Protein 1OKG (pdb70)

Solvent-accessible surface area: 16965 Å² total

Radius of gyration: 22.37 Å; Cα contacts (8 Å, |Δi|>4): 710; chains: 1; bounding box: 52×50×65 Å

Foldseek 3Di:
DAPDPLAAEDACVRCQVPVVQAAEEELADDPPDPCPSVVVQAVDDFPNYDYDYQDPQQADDDPPFLQRRHGDALSNVQVVLQPAAPHEYEYFYFAQQLSGLSVVLCVQFVGHHHYYFRGRQSCVVVDGHDHHDDPDDRDDDDDHPTHRDGHQADEPVRQPPPAAEEEQDDPQQQVAFACGADPDQHHFDPNYHYQHLCQQWDCPDNGTGGDDLVSVVVSLSSPCQAQQRHEYASAQSSSSVVQNSCSSNPRYGHHYHRSHNSGVCVVPVVVVCVSCVVPQHGDDHADVVAAQADLVLWKQKQRHIHDDDPVLVVVSRPGHAQDWTWGQGNVRDIMIIGHHNDRDDPD

Organism: Leishmania major (NCBI:txid5664)

CATH classification: 3.40.250.10 (+2 more: 3.40.250.10, 3.30.1670.10)

Nearest PDB structures (foldseek):
  1okg-assembly1_A  TM=1.001E+00  e=1.338E-68  Leishmania major
  4jgt-assembly1_A  TM=7.942E-01  e=5.021E-15  Homo sapiens
  1urh-assembly1_A  TM=7.828E-01  e=3.083E-12  Escherichia coli
  3p3a-assembly1_B  TM=7.459E-01  e=2.233E-11  Mycolicibacterium thermoresistibile
  8k55-assembly1_B  TM=7.484E-01  e=2.555E-09  Frondihabitans sp.

Secondary structure (DSSP, 8-state):
--SSTT--EE-HHHHTT-GGGSEEEE----SSSTTTTTTHHHH---TT-EE--TTTTS----TT---SSPPP--HHHHH------SS-EEEE-SSTT--HHHHH--GGGT--EEEETTTTHHHHTTT----S---S---------S-SS--SB--GGGS-TT--EEE-S-HHHHT--SS--TT-----STT-EE--GGGGEE--SSS-EE--HHHHHHH--------TTSEE---SSTHHHHHHHHHHTTS--PEE-SSHHHHHHHHTTTT--HHHHHH--------TTSPBP-TT---EETTB-----HHHHHHHTT-BTT-EEEEE-TTS-EEEEE--SS-----

B-factor: mean 44.09, std 14.36, range [20.2, 96.33]

GO terms:
  GO:0005829 cytosol (C, IDA)
  GO:0016784 3-mercaptopyruvate sulfurtransferase activity (F, IDA)
  GO:0019499 cyanide metabolic process (P, IDA)

InterPro domains:
  IPR001763 Rhodanese-like domain [PF00581] (18-136)
  IPR001763 Rhodanese-like domain [PF00581] (174-285)
  IPR001763 Rhodanese-like domain [PS50206] (24-143)
  IPR001763 Rhodanese-like domain [PS50206] (171-293)
  IPR001763 Rhodanese-like domain [SM00450] (14-140)
  IPR001763 Rhodanese-like domain [SM00450] (161-290)
  IPR015206 3-mercaptopyruvate sulfurtransferase, C-terminal domain [PF09122] (302-369)
  IPR036873 Rhodanese-like domain superfamily [G3DSA:3.40.250.10] (1-161)
  IPR036873 Rhodanese-like domain superfamily [G3DSA:3.40.250.10] (162-302)
  IPR036873 Rhodanese-like domain superfamily [SSF52821] (8-159)
  IPR036873 Rhodanese-like domain superfamily [SSF52821] (173-296)
  IPR038457 3-mercaptopyruvate sulfurtransferase, C-terminal domain superfamily [G3DSA:3.30.1670.10] (303-370)
  IPR045078 Sulfurtransferase TST/MPST-like [PTHR11364] (8-286)

Structure (mmCIF, N/CA/C/O backbone):
data_1OKG
#
_entry.id   1OKG
#
_cell.length_a   109.574
_cell.length_b   109.574
_cell.length_c   67.300
_cell.angle_alpha   90.00
_cell.angle_beta   90.00
_cell.angle_gamma   90.00
#
_symmetry.space_group_name_H-M   'P 42 21 2'
#
loop_
_entity.id
_entity.type
_entity.pdbx_description
1 polymer 'POSSIBLE 3-MERCAPTOPYRUVATE SULFURTRANSFERASE'
2 non-polymer 'CALCIUM ION'
3 non-polymer 'SULFITE ION'
4 water water
#
loop_
_atom_site.group_PDB
_atom_site.id
_atom_site.type_symbol
_atom_site.label_atom_id
_atom_site.label_alt_id
_atom_site.label_comp_id
_atom_site.label_asym_id
_atom_site.label_entity_id
_atom_site.label_seq_id
_atom_site.pdbx_PDB_ins_code
_atom_site.Cartn_x
_atom_site.Cartn_y
_atom_site.Cartn_z
_atom_site.occupancy
_atom_site.B_iso_or_equiv
_atom_site.auth_seq_id
_atom_site.auth_comp_id
_atom_site.auth_asym_id
_atom_site.auth_atom_id
_atom_site.pdbx_PDB_model_num
ATOM 1 N N . ALA A 1 7 ? -26.458 11.636 41.779 1.00 57.29 7 ALA A N 1
ATOM 2 C CA . ALA A 1 7 ? -27.494 11.763 40.707 1.00 56.91 7 ALA A CA 1
ATOM 3 C C . ALA A 1 7 ? -27.930 10.429 40.072 1.00 56.57 7 ALA A C 1
ATOM 4 O O . ALA A 1 7 ? -29.109 10.077 40.181 1.00 57.01 7 ALA A O 1
ATOM 6 N N . PRO A 1 8 ? -27.017 9.690 39.426 1.00 55.80 8 PRO A N 1
ATOM 7 C CA . PRO A 1 8 ? -27.423 8.537 38.611 1.00 55.06 8 PRO A CA 1
ATOM 8 C C . PRO A 1 8 ? -27.925 7.372 39.458 1.00 54.42 8 PRO A C 1
ATOM 9 O O . PRO A 1 8 ? -27.374 7.131 40.534 1.00 54.46 8 PRO A O 1
ATOM 13 N N . LYS A 1 9 ? -28.947 6.671 38.971 1.00 53.59 9 LYS A N 1
ATOM 14 C CA . LYS A 1 9 ? -29.546 5.543 39.689 1.00 53.06 9 LYS A CA 1
ATOM 15 C C . LYS A 1 9 ? -28.547 4.396 39.918 1.00 52.94 9 LYS A C 1
ATOM 16 O O . LYS A 1 9 ? -28.461 3.851 41.033 1.00 52.52 9 LYS A O 1
ATOM 22 N N . HIS A 1 10 ? -27.801 4.045 38.864 1.00 52.13 10 HIS A N 1
ATOM 23 C CA . HIS A 1 10 ? -26.757 3.017 38.926 1.00 51.36 10 HIS A CA 1
ATOM 24 C C . HIS A 1 10 ? -25.438 3.602 38.446 1.00 51.43 10 HIS A C 1
ATOM 25 O O . HIS A 1 10 ? -25.116 3.505 37.257 1.00 51.83 10 HIS A O 1
ATOM 32 N N . PRO A 1 11 ? -24.678 4.225 39.345 1.00 51.07 11 PRO A N 1
ATOM 33 C CA . PRO A 1 11 ? -23.394 4.817 38.970 1.00 50.69 11 PRO A CA 1
ATOM 34 C C . PRO A 1 11 ? -22.511 3.839 38.185 1.00 50.23 11 PRO A C 1
ATOM 35 O O . PRO A 1 11 ? -22.372 2.668 38.557 1.00 50.14 11 PRO A O 1
ATOM 39 N N . GLY A 1 12 ? -21.970 4.320 37.069 1.00 49.63 12 GLY A N 1
ATOM 40 C CA . GLY A 1 12 ? -21.039 3.549 36.264 1.00 48.66 12 GLY A CA 1
ATOM 41 C C . GLY A 1 12 ? -21.640 2.514 35.336 1.00 48.01 12 GLY A C 1
ATOM 42 O O . GLY A 1 12 ? -20.948 2.003 34.447 1.00 48.41 12 GLY A O 1
ATOM 43 N N . LYS A 1 13 ? -22.913 2.194 35.518 1.00 47.00 13 LYS A N 1
ATOM 44 C CA . LYS A 1 13 ? -23.545 1.213 34.654 1.00 46.27 13 LYS A CA 1
ATOM 45 C C . LYS A 1 13 ? -24.196 1.852 33.428 1.00 45.80 13 LYS A C 1
ATOM 46 O O . LYS A 1 13 ? -24.508 3.049 33.427 1.00 45.67 13 LYS A O 1
ATOM 52 N N . VAL A 1 14 ? -24.368 1.036 32.385 1.00 44.70 14 VAL A N 1
ATOM 53 C CA . VAL A 1 14 ? -25.328 1.312 31.330 1.00 43.82 14 VAL A CA 1
ATOM 54 C C . VAL A 1 14 ? -26.204 0.089 31.084 1.00 43.58 14 VAL A C 1
ATOM 55 O O . VAL A 1 14 ? -27.395 0.245 30.840 1.00 43.96 14 VAL A O 1
ATOM 59 N N . PHE A 1 15 ? -25.640 -1.120 31.155 1.00 43.18 15 PHE A N 1
ATOM 60 C CA . PHE A 1 15 ? -26.455 -2.329 30.990 1.00 43.59 15 PHE A CA 1
ATOM 61 C C . PHE A 1 15 ? -27.064 -2.802 32.323 1.00 44.27 15 PHE A C 1
ATOM 62 O O . PHE A 1 15 ? -26.496 -2.558 33.383 1.00 43.55 15 PHE A O 1
ATOM 70 N N . LEU A 1 16 ? -28.220 -3.458 32.245 1.00 45.59 16 LEU A N 1
ATOM 71 C CA . LEU A 1 16 ? -28.911 -4.016 33.412 1.00 47.41 16 LEU A CA 1
ATOM 72 C C . LEU A 1 16 ? -29.645 -5.275 32.989 1.00 48.99 16 LEU A C 1
ATOM 73 O O . LEU A 1 16 ? -30.303 -5.299 31.955 1.00 49.39 16 LEU A O 1
ATOM 78 N N . ASP A 1 17 ? -29.514 -6.332 33.780 1.00 51.51 17 ASP A N 1
ATOM 79 C CA . ASP A 1 17 ? -30.235 -7.564 33.498 1.00 53.72 17 ASP A CA 1
ATOM 80 C C . ASP A 1 17 ? -31.682 -7.373 33.936 1.00 54.73 17 ASP A C 1
ATOM 81 O O . ASP A 1 17 ? -31.955 -6.555 34.817 1.00 54.73 17 ASP A O 1
ATOM 86 N N . PRO A 1 18 ? -32.610 -8.086 33.303 1.00 55.93 18 PRO A N 1
ATOM 87 C CA . PRO A 1 18 ? -33.988 -8.137 33.798 1.00 57.30 18 PRO A CA 1
ATOM 88 C C . PRO A 1 18 ? -34.020 -8.387 35.318 1.00 58.47 18 PRO A C 1
ATOM 89 O O . PRO A 1 18 ? -34.681 -7.640 36.042 1.00 58.78 18 PRO A O 1
ATOM 93 N N . SER A 1 19 ? -33.269 -9.383 35.787 1.00 59.41 19 SER A N 1
ATOM 94 C CA . SER A 1 19 ? -33.166 -9.695 37.213 1.00 60.33 19 SER A CA 1
ATOM 95 C C . SER A 1 19 ? -32.956 -8.473 38.126 1.00 60.81 19 SER A C 1
ATOM 96 O O . SER A 1 19 ? -33.453 -8.444 39.261 1.00 61.19 19 SER A O 1
ATOM 99 N N . GLU A 1 20 ? -32.225 -7.473 37.632 1.00 60.97 20 GLU A N 1
ATOM 100 C CA . GLU A 1 20 ? -31.955 -6.261 38.407 1.00 60.82 20 GLU A CA 1
ATOM 101 C C . GLU A 1 20 ? -33.124 -5.280 38.379 1.00 60.90 20 GLU A C 1
ATOM 102 O O . GLU A 1 20 ? -33.191 -4.374 39.220 1.00 60.86 20 GLU A O 1
ATOM 108 N N . VAL A 1 21 ? -34.029 -5.458 37.415 1.00 60.87 21 VAL A N 1
ATOM 109 C CA . VAL A 1 21 ? -35.132 -4.514 37.198 1.00 61.33 21 VAL A CA 1
ATOM 110 C C . VAL A 1 21 ? -36.540 -5.094 37.355 1.00 61.65 21 VAL A C 1
ATOM 111 O O . VAL A 1 21 ? -37.495 -4.330 37.479 1.00 61.77 21 VAL A O 1
ATOM 115 N N . ALA A 1 22 ? -36.663 -6.424 37.352 1.00 62.11 22 ALA A N 1
ATOM 116 C CA . ALA A 1 22 ? -37.959 -7.106 37.221 1.00 62.48 22 ALA A CA 1
ATOM 117 C C . ALA A 1 22 ? -39.039 -6.640 38.199 1.00 62.68 22 ALA A C 1
ATOM 118 O O . ALA A 1 22 ? -40.210 -6.545 37.831 1.00 62.66 22 ALA A O 1
ATOM 120 N N . ASP A 1 23 ? -38.637 -6.358 39.434 1.00 63.25 23 ASP A N 1
ATOM 121 C CA . ASP A 1 23 ? -39.571 -5.940 40.484 1.00 63.87 23 ASP A CA 1
ATOM 122 C C . ASP A 1 23 ? -39.431 -4.445 40.772 1.00 64.31 23 ASP A C 1
ATOM 123 O O . ASP A 1 23 ? -39.990 -3.918 41.746 1.00 64.54 23 ASP A O 1
ATOM 128 N N . HIS A 1 24 ? -38.696 -3.766 39.895 1.00 64.51 24 HIS A N 1
ATOM 129 C CA . HIS A 1 24 ? -38.507 -2.329 39.993 1.00 64.60 24 HIS A CA 1
ATOM 130 C C . HIS A 1 24 ? -38.882 -1.620 38.689 1.00 64.02 24 HIS A C 1
ATOM 131 O O . HIS A 1 24 ? -38.354 -0.556 38.390 1.00 64.18 24 HIS A O 1
ATOM 138 N N . LEU A 1 25 ? -39.812 -2.203 37.934 1.00 63.34 25 LEU A N 1
ATOM 139 C CA . LEU A 1 25 ? -40.195 -1.692 36.612 1.00 62.97 25 LEU A CA 1
ATOM 140 C C . LEU A 1 25 ? -40.738 -0.258 36.618 1.00 62.73 25 LEU A C 1
ATOM 141 O O . LEU A 1 25 ? -40.295 0.582 35.822 1.00 62.82 25 LEU A O 1
ATOM 146 N N . ALA A 1 26 ? -41.684 0.015 37.518 1.00 62.01 26 ALA A N 1
ATOM 147 C CA . ALA A 1 26 ? -42.298 1.341 37.655 1.00 61.43 26 ALA A CA 1
ATOM 148 C C . ALA A 1 26 ? -41.282 2.473 37.813 1.00 60.74 26 ALA A C 1
ATOM 149 O O . ALA A 1 26 ? -41.571 3.625 37.473 1.00 61.07 26 ALA A O 1
ATOM 151 N N . GLU A 1 27 ? -40.099 2.130 38.320 1.00 59.85 27 GLU A N 1
ATOM 152 C CA . GLU A 1 27 ? -39.014 3.086 38.564 1.00 58.89 27 GLU A CA 1
ATOM 153 C C . GLU A 1 27 ? -38.319 3.630 37.301 1.00 57.96 27 GLU A C 1
ATOM 154 O O . GLU A 1 27 ? -37.468 4.515 37.396 1.00 57.42 27 GLU A O 1
ATOM 160 N N . TYR A 1 28 ? -38.669 3.094 36.134 1.00 56.97 28 TYR A N 1
ATOM 161 C CA . TYR A 1 28 ? -38.047 3.506 34.876 1.00 56.03 28 TYR A CA 1
ATOM 162 C C . TYR A 1 28 ? -39.082 4.027 33.907 1.00 55.36 28 TYR A C 1
ATOM 163 O O . TYR A 1 28 ? -40.236 3.613 33.951 1.00 55.74 28 TYR A O 1
ATOM 172 N N . ARG A 1 29 ? -38.667 4.948 33.044 1.00 54.69 29 ARG A N 1
ATOM 173 C CA . ARG A 1 29 ? -39.389 5.206 31.802 1.00 54.15 29 ARG A CA 1
ATOM 174 C C . ARG A 1 29 ? -38.812 4.261 30.757 1.00 53.55 29 ARG A C 1
ATOM 175 O O . ARG A 1 29 ? -37.638 4.370 30.406 1.00 53.42 29 ARG A O 1
ATOM 183 N N . ILE A 1 30 ? -39.640 3.347 30.256 1.00 52.82 30 ILE A N 1
ATOM 184 C CA . ILE A 1 30 ? -39.159 2.256 29.415 1.00 51.94 30 ILE A CA 1
ATOM 185 C C . ILE A 1 30 ? -39.389 2.552 27.948 1.00 51.28 30 ILE A C 1
ATOM 186 O O . ILE A 1 30 ? -40.478 2.977 27.559 1.00 50.94 30 ILE A O 1
ATOM 191 N N . VAL A 1 31 ? -38.354 2.329 27.136 1.00 50.24 31 VAL A N 1
ATOM 192 C CA . VAL A 1 31 ? -38.440 2.631 25.716 1.00 49.21 31 VAL A CA 1
ATOM 193 C C . VAL A 1 3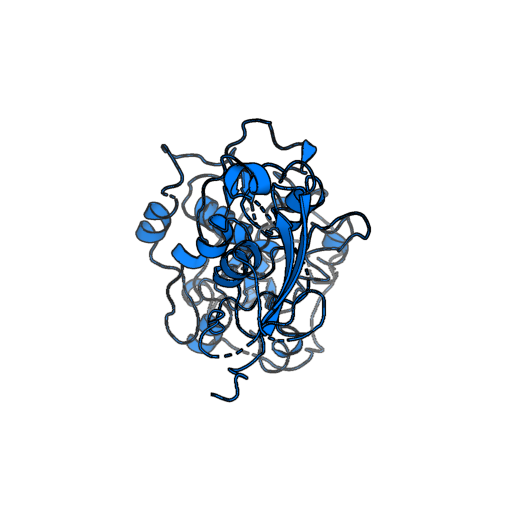1 ? -38.007 1.460 24.831 1.00 49.21 31 VAL A C 1
ATOM 194 O O . VAL A 1 31 ? -36.905 0.931 24.970 1.00 49.67 31 VAL A O 1
ATOM 198 N N . ASP A 1 32 ? -38.905 1.097 23.921 1.00 48.93 32 ASP A N 1
ATOM 199 C CA . ASP A 1 32 ? -38.776 -0.015 22.997 1.00 48.83 32 ASP A CA 1
ATOM 200 C C . ASP A 1 32 ? -38.151 0.527 21.715 1.00 48.43 32 ASP A C 1
ATOM 201 O O . ASP A 1 32 ? -38.817 1.234 20.946 1.00 48.51 32 ASP A O 1
ATOM 206 N N . CYS A 1 33 ? -36.879 0.197 21.487 1.00 47.56 33 CYS A N 1
ATOM 207 C CA . CYS A 1 33 ? -36.131 0.735 20.347 1.00 46.78 33 CYS A CA 1
ATOM 208 C C . CYS A 1 33 ? -35.930 -0.295 19.255 1.00 47.21 33 CYS A C 1
ATOM 209 O O . CYS A 1 33 ? -34.963 -0.198 18.484 1.00 47.02 33 CYS A O 1
ATOM 212 N N . ARG A 1 34 ? -36.830 -1.276 19.184 1.00 46.98 34 ARG A N 1
ATOM 213 C CA . ARG A 1 34 ? -36.701 -2.355 18.218 1.00 47.20 34 ARG A CA 1
ATOM 214 C C . ARG A 1 34 ? -36.692 -1.825 16.801 1.00 47.06 34 ARG A C 1
ATOM 215 O O . ARG A 1 34 ? -37.475 -0.942 16.441 1.00 46.79 34 ARG A O 1
ATOM 223 N N . TYR A 1 35 ? -35.764 -2.360 16.015 1.00 47.28 35 TYR A N 1
ATOM 224 C CA . TYR A 1 35 ? -35.526 -1.904 14.663 1.00 47.13 35 TYR A CA 1
ATOM 225 C C . TYR A 1 35 ? -34.912 -3.048 13.868 1.00 48.18 35 TYR A C 1
ATOM 226 O O . TYR A 1 35 ? -34.185 -3.882 14.421 1.00 47.71 35 TYR A O 1
ATOM 235 N N . SER A 1 36 ? -35.226 -3.087 12.577 1.00 49.30 36 SER A N 1
ATOM 236 C CA . SER A 1 36 ? -34.605 -4.028 11.655 1.00 50.97 36 SER A CA 1
ATOM 237 C C . SER A 1 36 ? -34.124 -3.272 10.430 1.00 52.08 36 SER A C 1
ATOM 238 O O . SER A 1 36 ? -34.822 -2.388 9.924 1.00 51.98 36 SER A O 1
ATOM 241 N N . LEU A 1 37 ? -32.926 -3.617 9.965 1.00 53.67 37 LEU A N 1
ATOM 242 C CA . LEU A 1 37 ? -32.320 -2.951 8.809 1.00 55.57 37 LEU A CA 1
ATOM 243 C C . LEU A 1 37 ? -33.020 -3.336 7.513 1.00 56.88 37 LEU A C 1
ATOM 244 O O . LEU A 1 37 ? -32.928 -2.616 6.519 1.00 57.10 37 LEU A O 1
ATOM 249 N N . LYS A 1 38 ? -33.713 -4.473 7.532 1.00 58.65 38 LYS A N 1
ATOM 250 C CA . LYS A 1 38 ? -34.314 -5.040 6.326 1.00 60.46 38 LYS A CA 1
ATOM 251 C C . LYS A 1 38 ? -35.848 -5.094 6.360 1.00 61.29 38 LYS A C 1
ATOM 252 O O . LYS A 1 38 ? -36.499 -4.798 5.353 1.00 61.79 38 LYS A O 1
ATOM 258 N N . ILE A 1 39 ? -36.412 -5.460 7.513 1.00 62.27 39 ILE A N 1
ATOM 259 C CA . ILE A 1 39 ? -37.861 -5.633 7.659 1.00 63.05 39 ILE A CA 1
ATOM 260 C C . ILE A 1 39 ? -38.616 -4.305 7.733 1.00 63.53 39 ILE A C 1
ATOM 261 O O . ILE A 1 39 ? -38.445 -3.530 8.674 1.00 63.70 39 ILE A O 1
ATOM 266 N N . LYS A 1 40 ? -39.451 -4.063 6.727 1.00 64.29 40 LYS A N 1
ATOM 267 C CA . LYS A 1 40 ? -40.321 -2.892 6.683 1.00 64.94 40 LYS A CA 1
ATOM 268 C C . LYS A 1 40 ? -41.193 -2.808 7.938 1.00 65.15 40 LYS A C 1
ATOM 269 O O . LYS A 1 40 ? -41.800 -3.801 8.350 1.00 65.23 40 LYS A O 1
ATOM 275 N N . ASP A 1 41 ? -41.211 -1.623 8.547 1.00 65.41 41 ASP A N 1
ATOM 276 C CA . ASP A 1 41 ? -42.093 -1.290 9.668 1.00 65.68 41 ASP A CA 1
ATOM 277 C C . ASP A 1 41 ? -41.955 -2.210 10.881 1.00 65.59 41 ASP A C 1
ATOM 278 O O . ASP A 1 41 ? -42.798 -2.207 11.778 1.00 65.60 41 ASP A O 1
ATOM 283 N N . HIS A 1 42 ? -40.872 -2.983 10.904 1.00 65.66 42 HIS A N 1
ATOM 284 C CA . HIS A 1 42 ? -40.512 -3.803 12.058 1.00 65.70 42 HIS A CA 1
ATOM 285 C C . HIS A 1 42 ? -40.464 -2.933 13.313 1.00 66.24 42 HIS A C 1
ATOM 286 O O . HIS A 1 42 ? -40.259 -1.724 13.229 1.00 66.60 42 HIS A O 1
ATOM 293 N N . GLY A 1 43 ? -40.656 -3.532 14.482 1.00 66.60 43 GLY A N 1
ATOM 294 C CA . GLY A 1 43 ? -40.607 -2.753 15.706 1.00 67.06 43 GLY A CA 1
ATOM 295 C C . GLY A 1 43 ? -41.902 -2.006 15.985 1.00 67.37 43 GLY A C 1
ATOM 296 O O . GLY A 1 43 ? -42.339 -1.962 17.130 1.00 67.25 43 GLY A O 1
ATOM 297 N N . SER A 1 44 ? -42.493 -1.399 14.955 1.00 67.73 44 SER A N 1
ATOM 298 C CA . SER A 1 44 ? -43.848 -0.850 15.054 1.00 68.28 44 SER A CA 1
ATOM 299 C C . SER A 1 44 ? -44.857 -1.974 14.848 1.00 68.41 44 SER A C 1
ATOM 300 O O . SER A 1 44 ? -45.927 -1.978 15.455 1.00 68.66 44 SER A O 1
ATOM 303 N N . ILE A 1 45 ? -44.493 -2.925 13.992 1.00 68.67 45 ILE A N 1
ATOM 304 C CA . ILE A 1 45 ? -45.246 -4.163 13.827 1.00 68.75 45 ILE A CA 1
ATOM 305 C C . ILE A 1 45 ? -45.073 -5.072 15.055 1.00 68.97 45 ILE A C 1
ATOM 306 O O . ILE A 1 45 ? -46.037 -5.691 15.507 1.00 69.04 45 ILE A O 1
ATOM 311 N N . GLN A 1 46 ? -43.862 -5.120 15.611 1.00 69.11 46 GLN A N 1
ATOM 312 C CA . GLN A 1 46 ? -43.577 -5.970 16.773 1.00 69.36 46 GLN A CA 1
ATOM 313 C C . GLN A 1 46 ? -44.031 -5.371 18.106 1.00 69.56 46 GLN A C 1
ATOM 314 O O . GLN A 1 46 ? -44.417 -6.109 19.017 1.00 69.55 46 GLN A O 1
ATOM 320 N N . TYR A 1 47 ? -43.950 -4.044 18.225 1.00 69.90 47 TYR A N 1
ATOM 321 C CA . TYR A 1 47 ? -44.546 -3.314 19.349 1.00 70.14 47 TYR A CA 1
ATOM 322 C C . TYR A 1 47 ? -46.020 -3.087 19.025 1.00 70.69 47 TYR A C 1
ATOM 323 O O . TYR A 1 47 ? -46.413 -2.033 18.506 1.00 70.98 47 TYR A O 1
ATOM 332 N N . ALA A 1 48 ? -46.818 -4.100 19.333 1.00 71.10 48 ALA A N 1
ATOM 333 C CA . ALA A 1 48 ? -48.244 -4.160 19.012 1.00 71.71 48 ALA A CA 1
ATOM 334 C C . ALA A 1 48 ? -48.633 -5.599 19.270 1.00 71.95 48 ALA A C 1
ATOM 335 O O . ALA A 1 48 ? -49.566 -5.870 20.027 1.00 72.30 48 ALA A O 1
ATOM 337 N N . LYS A 1 49 ? -47.890 -6.513 18.642 1.00 72.04 49 LYS A N 1
ATOM 338 C CA . LYS A 1 49 ? -47.963 -7.941 18.933 1.00 72.17 49 LYS A CA 1
ATOM 339 C C . LYS A 1 49 ? -47.727 -8.177 20.430 1.00 72.20 49 LYS A C 1
ATOM 340 O O . LYS A 1 49 ? -48.535 -8.826 21.099 1.00 72.31 49 LYS A O 1
ATOM 346 N N . GLU A 1 50 ? -46.627 -7.631 20.946 1.00 72.06 50 GLU A N 1
ATOM 347 C CA . GLU A 1 50 ? -46.271 -7.746 22.361 1.00 71.76 50 GLU A CA 1
ATOM 348 C C . GLU A 1 50 ? -45.137 -6.774 22.676 1.00 71.36 50 GLU A C 1
ATOM 349 O O . GLU A 1 50 ? -44.230 -6.582 21.859 1.00 71.48 50 GLU A O 1
ATOM 355 N N . HIS A 1 51 ? -45.203 -6.156 23.853 1.00 70.65 51 HIS A N 1
ATOM 356 C CA . HIS A 1 51 ? -44.114 -5.318 24.363 1.00 69.78 51 HIS A CA 1
ATOM 357 C C . HIS A 1 51 ? -44.116 -5.327 25.882 1.00 69.42 51 HIS A C 1
ATOM 358 O O . HIS A 1 51 ? -45.104 -5.726 26.493 1.00 69.48 51 HIS A O 1
ATOM 365 N N . VAL A 1 52 ? -43.012 -4.886 26.483 1.00 68.95 52 VAL A N 1
ATOM 366 C CA . VAL A 1 52 ? -42.899 -4.776 27.938 1.00 68.53 52 VAL A CA 1
ATOM 367 C C . VAL A 1 52 ? -43.963 -3.804 28.454 1.00 68.35 52 VAL A C 1
ATOM 368 O O . VAL A 1 52 ? -44.232 -2.781 27.821 1.00 68.30 52 VAL A O 1
ATOM 372 N N . LYS A 1 53 ? -44.582 -4.142 29.585 1.00 67.97 53 LYS A N 1
ATOM 373 C CA . LYS A 1 53 ? -45.661 -3.329 30.146 1.00 67.41 53 LYS A CA 1
ATOM 374 C C . LYS A 1 53 ? -45.158 -1.949 30.551 1.00 66.61 53 LYS A C 1
ATOM 375 O O . LYS A 1 53 ? -44.087 -1.825 31.153 1.00 66.52 53 LYS A O 1
ATOM 381 N N . SER A 1 54 ? -45.946 -0.932 30.200 1.00 65.52 54 SER A N 1
ATOM 382 C CA . SER A 1 54 ? -45.664 0.482 30.476 1.00 64.50 54 SER A CA 1
ATOM 383 C C . SER A 1 54 ? -44.595 1.097 29.560 1.00 63.53 54 SER A C 1
ATOM 384 O O . SER A 1 54 ? -44.148 2.223 29.784 1.00 63.53 54 SER A O 1
ATOM 387 N N . ALA A 1 55 ? -44.223 0.372 28.508 1.00 62.08 55 ALA A N 1
ATOM 388 C CA . ALA A 1 55 ? -43.187 0.840 27.590 1.00 60.50 55 ALA A CA 1
ATOM 389 C C . ALA A 1 55 ? -43.762 1.660 26.449 1.00 59.29 55 ALA A C 1
ATOM 390 O O . ALA A 1 55 ? -44.785 1.295 25.847 1.00 59.05 55 ALA A O 1
ATOM 392 N N . ILE A 1 56 ? -43.097 2.776 26.168 1.00 57.54 56 ILE A N 1
ATOM 393 C CA . ILE A 1 56 ? -43.348 3.535 24.954 1.00 56.06 56 ILE A CA 1
ATOM 394 C C . ILE A 1 56 ? -42.302 3.114 23.932 1.00 54.92 56 ILE A C 1
ATOM 395 O O . ILE A 1 56 ? -41.372 2.362 24.261 1.00 54.84 56 ILE A O 1
ATOM 400 N N . ARG A 1 57 ? -42.442 3.577 22.698 1.00 53.17 57 ARG A N 1
ATOM 401 C CA . ARG A 1 57 ? -41.549 3.112 21.652 1.00 51.72 57 ARG A CA 1
ATOM 402 C C . ARG A 1 57 ? -40.818 4.220 20.876 1.00 50.71 57 ARG A C 1
ATOM 403 O O . ARG A 1 57 ? -41.396 5.271 20.551 1.00 50.81 57 ARG A O 1
ATOM 411 N N . ALA A 1 58 ? -39.537 3.968 20.601 1.00 48.63 58 ALA A N 1
ATOM 412 C CA . ALA A 1 58 ? -38.701 4.889 19.840 1.00 46.74 58 ALA A CA 1
ATOM 413 C C . ALA A 1 58 ? -38.488 4.361 18.433 1.00 45.80 58 ALA A C 1
ATOM 414 O O . ALA A 1 58 ? -38.240 3.169 18.238 1.00 46.07 58 ALA A O 1
ATOM 416 N N . ASP A 1 59 ? -38.585 5.241 17.447 1.00 44.55 59 ASP A N 1
ATOM 417 C CA . ASP A 1 59 ? -38.327 4.837 16.078 1.00 43.52 59 ASP A CA 1
ATOM 418 C C . ASP A 1 59 ? -36.927 5.240 15.626 1.00 42.56 59 ASP A C 1
ATOM 419 O O . ASP A 1 59 ? -36.621 6.423 15.481 1.00 42.28 59 ASP A O 1
ATOM 424 N N . VAL A 1 60 ? -36.085 4.242 15.394 1.00 41.60 60 VAL A N 1
ATOM 425 C CA . VAL A 1 60 ? -34.703 4.488 14.988 1.00 40.71 60 VAL A CA 1
ATOM 426 C C . VAL A 1 60 ? -34.644 5.457 13.802 1.00 40.33 60 VAL A C 1
ATOM 427 O O . VAL A 1 60 ? -33.847 6.401 13.799 1.00 39.59 60 VAL A O 1
ATOM 431 N N . ASP A 1 61 ? -35.507 5.236 12.813 1.00 40.21 61 ASP A N 1
ATOM 432 C CA . ASP A 1 61 ? -35.469 6.028 11.588 1.00 40.42 61 ASP A CA 1
ATOM 433 C C . ASP A 1 61 ? -36.043 7.425 11.725 1.00 40.75 61 ASP A C 1
ATOM 434 O O . ASP A 1 61 ? -35.578 8.348 11.043 1.00 41.09 61 ASP A O 1
ATOM 439 N N . THR A 1 62 ? -37.058 7.594 12.569 1.00 40.26 62 THR A N 1
ATOM 440 C CA . THR A 1 62 ? -37.765 8.881 12.578 1.00 40.86 62 THR A CA 1
ATOM 441 C C . THR A 1 62 ? -37.607 9.660 13.863 1.00 39.77 62 THR A C 1
ATOM 442 O O . THR A 1 62 ? -37.739 10.877 13.845 1.00 39.88 62 THR A O 1
ATOM 446 N N . ASN A 1 63 ? -37.330 8.960 14.962 1.00 38.89 63 ASN A N 1
ATOM 447 C CA . ASN A 1 63 ? -37.036 9.609 16.243 1.00 38.01 63 ASN A CA 1
ATOM 448 C C . ASN A 1 63 ? -35.544 9.709 16.551 1.00 37.57 63 ASN A C 1
ATOM 449 O O . ASN A 1 63 ? -35.086 10.759 16.993 1.00 37.71 63 ASN A O 1
ATOM 454 N N . LEU A 1 64 ? -34.786 8.630 16.340 1.00 36.84 64 LEU A N 1
ATOM 455 C CA . LEU A 1 64 ? -33.365 8.633 16.742 1.00 36.46 64 LEU A CA 1
ATOM 456 C C . LEU A 1 64 ? -32.423 9.166 15.663 1.00 36.55 64 LEU A C 1
ATOM 457 O O . LEU A 1 64 ? -31.222 9.344 15.895 1.00 36.40 64 LEU A O 1
ATOM 462 N N . SER A 1 65 ? -32.975 9.429 14.483 1.00 36.78 65 SER A N 1
ATOM 463 C CA . SER A 1 65 ? -32.212 10.005 13.390 1.00 37.64 65 SER A CA 1
ATOM 464 C C . SER A 1 65 ? -33.103 10.875 12.516 1.00 38.20 65 SER A C 1
ATOM 465 O O . SER A 1 65 ? -34.326 10.851 12.648 1.00 38.47 65 SER A O 1
ATOM 468 N N . LYS A 1 66 ? -32.480 11.665 11.649 1.00 38.73 66 LYS A N 1
ATOM 469 C CA . LYS A 1 66 ? -33.210 12.400 10.622 1.00 39.55 66 LYS A CA 1
ATOM 470 C C . LYS A 1 66 ? -32.404 12.451 9.332 1.00 39.77 66 LYS A C 1
ATOM 471 O O . LYS A 1 66 ? -31.458 13.221 9.194 1.00 38.85 66 LYS A O 1
ATOM 477 N N . LEU A 1 67 ? -32.791 11.598 8.395 1.00 41.69 67 LEU A N 1
ATOM 478 C CA . LEU A 1 67 ? -32.249 11.607 7.038 1.00 43.87 67 LEU A CA 1
ATOM 479 C C . LEU A 1 67 ? -32.166 13.005 6.447 1.00 45.20 67 LEU A C 1
ATOM 480 O O . LEU A 1 67 ? -33.108 13.779 6.562 1.00 45.45 67 LEU A O 1
ATOM 485 N N . VAL A 1 68 ? -31.039 13.325 5.820 1.00 47.12 68 VAL A N 1
ATOM 486 C CA . VAL A 1 68 ? -30.883 14.602 5.118 1.00 49.20 68 VAL A CA 1
ATOM 487 C C . VAL A 1 68 ? -30.610 14.348 3.624 1.00 50.43 68 VAL A C 1
ATOM 488 O O . VAL A 1 68 ? -29.896 13.405 3.285 1.00 50.59 68 VAL A O 1
ATOM 492 N N . PRO A 1 69 ? -31.197 15.166 2.739 1.00 51.51 69 PRO A N 1
ATOM 493 C CA . PRO A 1 69 ? -31.043 14.988 1.284 1.00 51.60 69 PRO A CA 1
ATOM 494 C C . PRO A 1 69 ? -29.598 15.114 0.852 1.00 51.41 69 PRO A C 1
ATOM 495 O O . PRO A 1 69 ? -29.174 14.418 -0.074 1.00 51.62 69 PRO A O 1
ATOM 499 N N . THR A 1 70 ? -28.869 15.999 1.529 1.00 51.04 70 THR A N 1
ATOM 500 C CA . THR A 1 70 ? -27.488 16.332 1.201 1.00 50.74 70 THR A CA 1
ATOM 501 C C . THR A 1 70 ? -26.453 15.472 1.953 1.00 49.43 70 THR A C 1
ATOM 502 O O . THR A 1 70 ? -25.306 15.911 2.166 1.00 50.00 70 THR A O 1
ATOM 506 N N . SER A 1 71 ? -26.855 14.264 2.363 1.00 47.03 71 SER A N 1
ATOM 507 C CA . SER A 1 71 ? -25.949 13.342 3.055 1.00 44.07 71 SER A CA 1
ATOM 508 C C . SER A 1 71 ? -26.287 11.874 2.805 1.00 42.10 71 SER A C 1
ATOM 509 O O . SER A 1 71 ? -27.444 11.460 2.953 1.00 41.50 71 SER A O 1
ATOM 512 N N . THR A 1 72 ? -25.267 11.090 2.444 1.00 38.86 72 THR A N 1
ATOM 513 C CA . THR A 1 72 ? -25.400 9.629 2.369 1.00 36.65 72 THR A CA 1
ATOM 514 C C . THR A 1 72 ? -25.446 8.951 3.759 1.00 35.22 72 THR A C 1
ATOM 515 O O . THR A 1 72 ? -25.594 7.738 3.848 1.00 33.22 72 THR A O 1
ATOM 519 N N . ALA A 1 73 ? -25.299 9.723 4.840 1.00 34.33 73 ALA A N 1
ATOM 520 C CA . ALA A 1 73 ? -25.419 9.146 6.192 1.00 33.30 73 ALA A CA 1
ATOM 521 C C . ALA A 1 73 ? -26.740 8.390 6.276 1.00 33.27 73 ALA A C 1
ATOM 522 O O . ALA A 1 73 ? -27.754 8.936 5.865 1.00 33.72 73 ALA A O 1
ATOM 524 N N . ARG A 1 74 ? -26.738 7.149 6.775 1.00 32.88 74 ARG A N 1
ATOM 525 C CA . ARG A 1 74 ? -27.962 6.350 6.845 1.00 33.56 74 ARG A CA 1
ATOM 526 C C . ARG A 1 74 ? -28.775 6.596 8.114 1.00 33.64 74 ARG A C 1
ATOM 527 O O . ARG A 1 74 ? -30.000 6.524 8.072 1.00 33.95 74 ARG A O 1
ATOM 535 N N . HIS A 1 75 ? -28.105 6.893 9.231 1.00 32.51 75 HIS A N 1
ATOM 536 C CA . HIS A 1 75 ? -28.804 7.242 10.468 1.00 32.17 75 HIS A CA 1
ATOM 537 C C . HIS A 1 75 ? -28.094 8.397 11.154 1.00 31.68 75 HIS A C 1
ATOM 538 O O . HIS A 1 75 ? -27.576 8.230 12.269 1.00 31.74 75 HIS A O 1
ATOM 545 N N . PRO A 1 76 ? -28.063 9.569 10.514 1.00 31.14 76 PRO A N 1
ATOM 546 C CA . PRO A 1 76 ? -27.426 10.731 11.132 1.00 30.83 76 PRO A CA 1
ATOM 547 C C . PRO A 1 76 ? -28.233 11.217 12.323 1.00 30.32 76 PRO A C 1
ATOM 548 O O . PRO A 1 76 ? -29.427 10.961 12.377 1.00 29.34 76 PRO A O 1
ATOM 552 N N . LEU A 1 77 ? -27.574 11.863 13.284 1.00 30.50 77 LEU A N 1
ATOM 553 C CA . LEU A 1 77 ? -28.275 12.450 14.420 1.00 30.67 77 LEU A CA 1
ATOM 554 C C . LEU A 1 77 ? -29.367 13.398 13.914 1.00 31.38 77 LEU A C 1
ATOM 555 O O . LEU A 1 77 ? -29.161 14.110 12.929 1.00 31.06 77 LEU A O 1
ATOM 560 N N . PRO A 1 78 ? -30.518 13.407 14.585 1.00 31.95 78 PRO A N 1
ATOM 561 C CA . PRO A 1 78 ? -31.576 14.384 14.297 1.00 32.47 78 PRO A CA 1
ATOM 562 C C . PRO A 1 78 ? -31.176 15.740 14.870 1.00 32.54 78 PRO A C 1
ATOM 563 O O . PRO A 1 78 ? -30.309 15.742 15.722 1.00 33.01 78 PRO A O 1
ATOM 567 N N . PRO A 1 79 ? -31.769 16.857 14.448 1.00 33.32 79 PRO A N 1
ATOM 568 C CA . PRO A 1 79 ? -31.541 18.126 15.148 1.00 33.80 79 PRO A CA 1
ATOM 569 C C . PRO A 1 79 ? -31.904 17.915 16.612 1.00 34.35 79 PRO A C 1
ATOM 570 O O . PRO A 1 79 ? -32.948 17.309 16.866 1.00 33.69 79 PRO A O 1
ATOM 590 N N . ALA A 1 81 ? -32.988 19.808 18.951 1.00 36.68 81 ALA A N 1
ATOM 591 C CA . ALA A 1 81 ? -34.213 20.490 19.403 1.00 36.72 81 ALA A CA 1
ATOM 592 C C . ALA A 1 81 ? -35.428 19.627 19.102 1.00 36.94 81 ALA A C 1
ATOM 593 O O . ALA A 1 81 ? -36.362 19.524 19.914 1.00 37.47 81 ALA A O 1
ATOM 595 N N . GLU A 1 82 ? -35.390 18.983 17.937 1.00 36.59 82 GLU A N 1
ATOM 596 C CA . GLU A 1 82 ? -36.415 18.017 17.554 1.00 36.47 82 GLU A CA 1
ATOM 597 C C . GLU A 1 82 ? -36.424 16.757 18.424 1.00 35.70 82 GLU A C 1
ATOM 598 O O . GLU A 1 82 ? -37.481 16.308 18.852 1.00 35.48 82 GLU A O 1
ATOM 604 N N . PHE A 1 83 ? -35.252 16.187 18.683 1.00 34.78 83 PHE A N 1
ATOM 605 C CA . PHE A 1 83 ? -35.170 15.034 19.586 1.00 34.01 83 PHE A CA 1
ATOM 606 C C . PHE A 1 83 ? -35.643 15.344 21.016 1.00 33.65 83 PHE A C 1
ATOM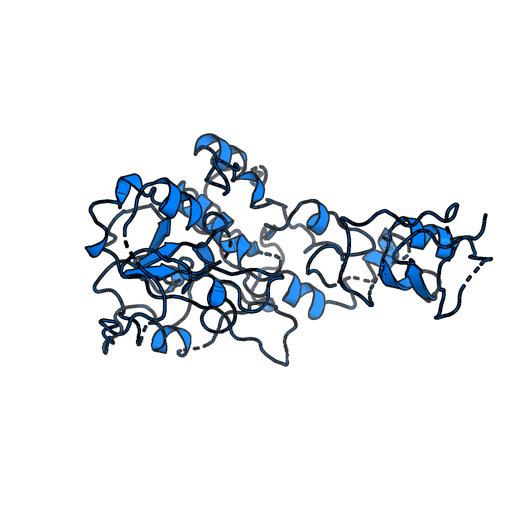 607 O O . PHE A 1 83 ? -36.347 14.542 21.620 1.00 33.95 83 PHE A O 1
ATOM 615 N N . ILE A 1 84 ? -35.230 16.484 21.562 1.00 34.09 84 ILE A N 1
ATOM 616 C CA . ILE A 1 84 ? -35.606 16.868 22.930 1.00 34.86 84 ILE A CA 1
ATOM 617 C C . ILE A 1 84 ? -37.123 17.110 23.010 1.00 36.57 84 ILE A C 1
ATOM 618 O O . ILE A 1 84 ? -37.785 16.646 23.941 1.00 37.34 84 ILE A O 1
ATOM 623 N N . ASP A 1 85 ? -37.662 17.801 22.010 1.00 37.94 85 ASP A N 1
ATOM 624 C CA . ASP A 1 85 ? -39.099 17.968 21.883 1.00 39.75 85 ASP A CA 1
ATOM 625 C C . ASP A 1 85 ? -39.812 16.622 21.996 1.00 40.26 85 ASP A C 1
ATOM 626 O O . ASP A 1 85 ? -40.735 16.476 22.801 1.00 40.71 85 ASP A O 1
ATOM 631 N N . TRP A 1 86 ? -39.367 15.644 21.206 1.00 40.81 86 TRP A N 1
ATOM 632 C CA . TRP A 1 86 ? -39.924 14.290 21.242 1.00 41.09 86 TRP A CA 1
ATOM 633 C C . TRP A 1 86 ? -39.758 13.616 22.606 1.00 41.38 86 TRP A C 1
ATOM 634 O O . TRP A 1 86 ? -40.657 12.897 23.049 1.00 41.84 86 TRP A O 1
ATOM 645 N N . CYS A 1 87 ? -38.619 13.853 23.264 1.00 41.29 87 CYS A N 1
ATOM 646 C CA . CYS A 1 87 ? -38.355 13.303 24.598 1.00 41.01 87 CYS A CA 1
ATOM 647 C C . CYS A 1 87 ? -39.348 13.828 25.633 1.00 41.38 87 CYS A C 1
ATOM 648 O O . CYS A 1 87 ? -39.897 13.073 26.438 1.00 40.69 87 CYS A O 1
ATOM 659 N N . ALA A 1 89 ? -42.272 15.297 25.070 1.00 42.37 89 ALA A N 1
ATOM 660 C CA . ALA A 1 89 ? -43.598 14.816 24.695 1.00 42.91 89 ALA A CA 1
ATOM 661 C C . ALA A 1 89 ? -43.863 13.411 25.242 1.00 43.53 89 ALA A C 1
ATOM 662 O O . ALA A 1 89 ? -45.016 13.024 25.434 1.00 43.89 89 ALA A O 1
ATOM 664 N N . ASN A 1 90 ? -42.799 12.647 25.508 1.00 43.70 90 ASN A N 1
ATOM 665 C CA . ASN A 1 90 ? -42.956 11.273 25.982 1.00 43.31 90 ASN A CA 1
ATOM 666 C C . ASN A 1 90 ? -42.504 11.062 27.429 1.00 43.34 90 ASN A C 1
ATOM 667 O O . ASN A 1 90 ? -42.316 9.925 27.866 1.00 43.45 90 ASN A O 1
ATOM 672 N N . GLY A 1 91 ? -42.333 12.146 28.177 1.00 43.20 91 GLY A N 1
ATOM 673 C CA . GLY A 1 91 ? -41.944 12.062 29.575 1.00 43.15 91 GLY A CA 1
ATOM 674 C C . GLY A 1 91 ? -40.543 11.528 29.841 1.00 43.56 91 GLY A C 1
ATOM 675 O O . GLY A 1 91 ? -40.265 10.932 30.895 1.00 43.16 91 GLY A O 1
ATOM 684 N N . ALA A 1 93 ? -37.695 13.130 30.515 1.00 44.16 93 ALA A N 1
ATOM 685 C CA . ALA A 1 93 ? -37.085 14.398 30.873 1.00 44.77 93 ALA A CA 1
ATOM 686 C C . ALA A 1 93 ? -36.555 14.409 32.300 1.00 45.48 93 ALA A C 1
ATOM 687 O O . ALA A 1 93 ? -36.383 15.474 32.901 1.00 45.27 93 ALA A O 1
ATOM 689 N N . GLY A 1 94 ? -36.305 13.219 32.839 1.00 46.25 94 GLY A N 1
ATOM 690 C CA . GLY A 1 94 ? -35.588 13.093 34.093 1.00 47.59 94 GLY A CA 1
ATOM 691 C C . GLY A 1 94 ? -36.365 12.925 35.386 1.00 48.30 94 GLY A C 1
ATOM 692 O O . GLY A 1 94 ? -35.772 13.028 36.453 1.00 49.07 94 GLY A O 1
ATOM 693 N N . GLU A 1 95 ? -37.667 12.673 35.313 1.00 49.18 95 GLU A N 1
ATOM 694 C CA . GLU A 1 95 ? -38.417 12.277 36.509 1.00 50.08 95 GLU A CA 1
ATOM 695 C C . GLU A 1 95 ? -38.050 10.837 36.879 1.00 50.04 95 GLU A C 1
ATOM 696 O O . GLU A 1 95 ? -37.799 10.524 38.053 1.00 50.39 95 GLU A O 1
ATOM 702 N N . LEU A 1 96 ? -37.999 9.979 35.859 1.00 49.80 96 LEU A N 1
ATOM 703 C CA . LEU A 1 96 ? -37.461 8.629 35.991 1.00 49.27 96 LEU A CA 1
ATOM 704 C C . LEU A 1 96 ? -36.268 8.423 35.032 1.00 48.83 96 LEU A C 1
ATOM 705 O O . LEU A 1 96 ? -36.161 9.121 34.017 1.00 48.27 96 LEU A O 1
ATOM 710 N N . PRO A 1 97 ? -35.369 7.488 35.361 1.00 48.32 97 PRO A N 1
ATOM 711 C CA . PRO A 1 97 ? -34.318 7.070 34.418 1.00 47.51 97 PRO A CA 1
ATOM 712 C C . PRO A 1 97 ? -34.930 6.321 33.239 1.00 46.60 97 PRO A C 1
ATOM 713 O O . PRO A 1 97 ? -35.932 5.632 33.400 1.00 46.98 97 PRO A O 1
ATOM 717 N N . VAL A 1 98 ? -34.353 6.475 32.056 1.00 45.29 98 VAL A N 1
ATOM 718 C CA . VAL A 1 98 ? -34.835 5.744 30.894 1.00 43.76 98 VAL A CA 1
ATOM 719 C C . VAL A 1 98 ? -34.220 4.340 30.881 1.00 43.36 98 VAL A C 1
ATOM 720 O O . VAL A 1 98 ? -33.061 4.159 31.258 1.00 42.99 98 VAL A O 1
ATOM 724 N N . LEU A 1 99 ? -35.033 3.351 30.521 1.00 42.92 99 LEU A N 1
ATOM 725 C CA . LEU A 1 99 ? -34.586 1.981 30.350 1.00 43.22 99 LEU A CA 1
ATOM 726 C C . LEU A 1 99 ? -34.894 1.580 28.920 1.00 43.20 99 LEU A C 1
ATOM 727 O O . LEU A 1 99 ? -36.062 1.416 28.560 1.00 43.93 99 LEU A O 1
ATOM 732 N N . CYS A 1 100 ? -33.853 1.454 28.095 1.00 42.89 100 CYS A N 1
ATOM 733 C CA . CYS A 1 100 ? -34.044 1.150 26.682 1.00 43.12 100 CYS A CA 1
ATOM 734 C C . CYS A 1 100 ? -33.884 -0.339 26.430 1.00 43.27 100 CYS A C 1
ATOM 735 O O . CYS A 1 100 ? -33.138 -1.012 27.128 1.00 43.81 100 CYS A O 1
ATOM 738 N N . TYR A 1 101 ? -34.595 -0.854 25.438 1.00 43.63 101 TYR A N 1
ATOM 739 C CA . TYR A 1 101 ? -34.348 -2.202 24.970 1.00 44.50 101 TYR A CA 1
ATOM 740 C C . TYR A 1 101 ? -34.616 -2.284 23.484 1.00 44.79 101 TYR A C 1
ATOM 741 O O . TYR A 1 101 ? -35.358 -1.465 22.935 1.00 44.96 101 TYR A O 1
ATOM 750 N N . ASP A 1 102 ? -33.985 -3.262 22.840 1.00 45.46 102 ASP A N 1
ATOM 751 C CA . ASP A 1 102 ? -34.310 -3.650 21.472 1.00 46.64 102 ASP A CA 1
ATOM 752 C C . ASP A 1 102 ? -34.270 -5.177 21.360 1.00 47.25 102 ASP A C 1
ATOM 753 O O . ASP A 1 102 ? -34.347 -5.857 22.368 1.00 47.88 102 ASP A O 1
ATOM 758 N N . ASP A 1 103 ? -34.179 -5.728 20.156 1.00 47.94 103 ASP A N 1
ATOM 759 C CA . ASP A 1 103 ? -34.108 -7.183 20.028 1.00 48.29 103 ASP A CA 1
ATOM 760 C C . ASP A 1 103 ? -32.785 -7.707 19.448 1.00 47.81 103 ASP A C 1
ATOM 761 O O . ASP A 1 103 ? -32.764 -8.737 18.766 1.00 47.93 103 ASP A O 1
ATOM 766 N N . GLU A 1 104 ? -31.693 -6.986 19.715 1.00 46.75 104 GLU A N 1
ATOM 767 C CA . GLU A 1 104 ? -30.336 -7.453 19.414 1.00 45.50 104 GLU A CA 1
ATOM 768 C C . GLU A 1 104 ? -29.412 -6.902 20.487 1.00 44.38 104 GLU A C 1
ATOM 769 O O . GLU A 1 104 ? -28.405 -6.263 20.194 1.00 43.88 104 GLU A O 1
ATOM 775 N N . CYS A 1 105 ? -29.798 -7.137 21.743 1.00 43.08 105 CYS A N 1
ATOM 776 C CA . CYS A 1 105 ? -28.969 -6.864 22.916 1.00 41.92 105 CYS A CA 1
ATOM 777 C C . CYS A 1 105 ? -28.422 -5.429 23.047 1.00 41.35 105 CYS A C 1
ATOM 778 O O . CYS A 1 105 ? -27.362 -5.196 23.646 1.00 41.14 105 CYS A O 1
ATOM 781 N N . GLY A 1 106 ? -29.167 -4.460 22.517 1.00 41.13 106 GLY A N 1
ATOM 782 C CA . GLY A 1 106 ? -28.769 -3.058 22.599 1.00 40.85 106 GLY A CA 1
ATOM 783 C C . GLY A 1 106 ? -28.073 -2.553 21.339 1.00 40.45 106 GLY A C 1
ATOM 784 O O . GLY A 1 106 ? -27.968 -1.347 21.113 1.00 40.63 106 GLY A O 1
ATOM 785 N N . ALA A 1 107 ? -27.629 -3.487 20.503 1.00 39.76 107 ALA A N 1
ATOM 786 C CA . ALA A 1 107 ? -26.811 -3.187 19.331 1.00 39.10 107 ALA A CA 1
ATOM 787 C C . ALA A 1 107 ? -27.595 -2.553 18.180 1.00 38.97 107 ALA A C 1
ATOM 788 O O . ALA A 1 107 ? -27.007 -1.980 17.268 1.00 38.49 107 ALA A O 1
ATOM 798 N N . GLY A 1 109 ? -30.553 -0.362 18.197 1.00 38.41 109 GLY A N 1
ATOM 799 C CA . GLY A 1 109 ? -31.510 0.669 18.557 1.00 37.40 109 GLY A CA 1
ATOM 800 C C . GLY A 1 109 ? -31.381 1.145 19.988 1.00 36.68 109 GLY A C 1
ATOM 801 O O . GLY A 1 109 ? -31.425 2.350 20.254 1.00 36.70 109 GLY A O 1
ATOM 802 N N . GLY A 1 110 ? -31.234 0.198 20.907 1.00 35.30 110 GLY A N 1
ATOM 803 C CA . GLY A 1 110 ? -31.218 0.489 22.330 1.00 34.72 110 GLY A CA 1
ATOM 804 C C . GLY A 1 110 ? -30.091 1.390 22.815 1.00 34.16 110 GLY A C 1
ATOM 805 O O . GLY A 1 110 ? -30.350 2.430 23.421 1.00 33.61 110 GLY A O 1
ATOM 806 N N . CYS A 1 111 ? -28.845 0.972 22.566 1.00 33.00 111 CYS A N 1
ATOM 807 C CA . CYS A 1 111 ? -27.661 1.742 22.930 1.00 32.73 111 CYS A CA 1
ATOM 808 C C . CYS A 1 111 ? -27.595 3.077 22.189 1.00 31.42 111 CYS A C 1
ATOM 809 O O . CYS A 1 111 ? -27.033 4.035 22.696 1.00 31.64 111 CYS A O 1
ATOM 812 N N . ARG A 1 112 ? -28.142 3.131 20.982 1.00 30.59 112 ARG A N 1
ATOM 813 C CA . ARG A 1 112 ? -28.258 4.410 20.267 1.00 30.45 112 ARG A CA 1
ATOM 814 C C . ARG A 1 112 ? -29.088 5.427 21.087 1.00 30.75 112 ARG A C 1
ATOM 815 O O . ARG A 1 112 ? -28.630 6.532 21.339 1.00 30.37 112 ARG A O 1
ATOM 823 N N . LEU A 1 113 ? -30.283 5.033 21.546 1.00 31.34 113 LEU A N 1
ATOM 824 C CA . LEU A 1 113 ? -31.079 5.929 22.399 1.00 31.57 113 LEU A CA 1
ATOM 825 C C . LEU A 1 113 ? -30.304 6.261 23.651 1.00 31.50 113 LEU A C 1
ATOM 826 O O . LEU A 1 113 ? -30.181 7.431 24.013 1.00 32.30 113 LEU A O 1
ATOM 831 N N . TRP A 1 114 ? -29.792 5.220 24.319 1.00 31.08 114 TRP A N 1
ATOM 832 C CA . TRP A 1 114 ? -28.941 5.423 25.471 1.00 30.42 114 TRP A CA 1
ATOM 833 C C . TRP A 1 114 ? -27.883 6.448 25.140 1.00 29.85 114 TRP A C 1
ATOM 834 O O . TRP A 1 114 ? -27.746 7.411 25.866 1.00 29.48 114 TRP A O 1
ATOM 845 N N . TRP A 1 115 ? -27.141 6.265 24.036 1.00 29.98 115 TRP A N 1
ATOM 846 C CA . TRP A 1 115 ? -26.041 7.199 23.721 1.00 28.88 115 TRP A CA 1
ATOM 847 C C . TRP A 1 115 ? -26.549 8.637 23.713 1.00 28.86 115 TRP A C 1
ATOM 848 O O . TRP A 1 115 ? -25.902 9.535 24.224 1.00 30.01 115 TRP A O 1
ATOM 867 N N . LEU A 1 117 ? -29.424 10.137 24.999 1.00 30.84 117 LEU A N 1
ATOM 868 C CA . LEU A 1 117 ? -29.836 10.622 26.321 1.00 31.39 117 LEU A CA 1
ATOM 869 C C . LEU A 1 117 ? -28.631 10.896 27.196 1.00 31.37 117 LEU A C 1
ATOM 870 O O . LEU A 1 117 ? -28.518 11.967 27.796 1.00 31.30 117 LEU A O 1
ATOM 875 N N . ASN A 1 118 ? -27.705 9.949 27.236 1.00 31.89 118 ASN A N 1
ATOM 876 C CA . ASN A 1 118 ? -26.494 10.136 28.020 1.00 33.09 118 ASN A CA 1
ATOM 877 C C . ASN A 1 118 ? -25.674 11.339 27.547 1.00 33.27 118 ASN A C 1
ATOM 878 O O . ASN A 1 118 ? -25.101 12.058 28.360 1.00 33.52 118 ASN A O 1
ATOM 883 N N . SER A 1 119 ? -25.614 11.582 26.234 1.00 33.92 119 SER A N 1
ATOM 884 C CA . SER A 1 119 ? -24.795 12.707 25.742 1.00 34.32 119 SER A CA 1
ATOM 885 C C . SER A 1 119 ? -25.372 14.054 26.158 1.00 34.96 119 SER A C 1
ATOM 886 O O . SER A 1 119 ? -24.679 15.063 26.121 1.00 34.65 119 SER A O 1
ATOM 889 N N . LEU A 1 120 ? -26.648 14.046 26.533 1.00 36.24 120 LEU A N 1
ATOM 890 C CA . LEU A 1 120 ? -27.353 15.235 27.003 1.00 37.63 120 LEU A CA 1
ATOM 891 C C . LEU A 1 120 ? -27.259 15.398 28.525 1.00 38.41 120 LEU A C 1
ATOM 892 O O . LEU A 1 120 ? -27.613 16.440 29.073 1.00 39.15 120 LEU A O 1
ATOM 897 N N . GLY A 1 121 ? -26.788 14.370 29.218 1.00 38.99 121 GLY A N 1
ATOM 898 C CA . GLY A 1 121 ? -26.654 14.461 30.659 1.00 39.06 121 GLY A CA 1
ATOM 899 C C . GLY A 1 121 ? -27.784 13.769 31.390 1.00 39.60 121 GLY A C 1
ATOM 900 O O . GLY A 1 121 ? -27.848 13.823 32.617 1.00 39.74 121 GLY A O 1
ATOM 901 N N . ALA A 1 122 ? -28.663 13.102 30.646 1.00 39.87 122 ALA A N 1
ATOM 902 C CA . ALA A 1 122 ? -29.766 12.349 31.244 1.00 40.23 122 ALA A CA 1
ATOM 903 C C . ALA A 1 122 ? -29.335 10.961 31.718 1.00 40.45 122 ALA A C 1
ATOM 904 O O . ALA A 1 122 ? -28.289 10.437 31.306 1.00 40.62 122 ALA A O 1
ATOM 906 N N . ASP A 1 123 ? -30.166 10.365 32.567 1.00 40.34 123 ASP A N 1
ATOM 907 C CA . ASP A 1 123 ? -29.905 9.065 33.171 1.00 40.01 123 ASP A CA 1
ATOM 908 C C . ASP A 1 123 ? -30.598 7.995 32.347 1.00 39.44 123 ASP A C 1
ATOM 909 O O . ASP A 1 123 ? -31.821 8.004 32.227 1.00 39.25 123 ASP A O 1
ATOM 914 N N . ALA A 1 124 ? -29.820 7.086 31.752 1.00 38.34 124 ALA A N 1
ATOM 915 C CA . ALA A 1 124 ? -30.381 6.005 30.942 1.00 37.78 124 ALA A CA 1
ATOM 916 C C . ALA A 1 124 ? -29.550 4.728 31.036 1.00 37.77 124 ALA A C 1
ATOM 917 O O . ALA A 1 124 ? -28.374 4.766 31.413 1.00 37.84 124 ALA A O 1
ATOM 919 N N . TYR A 1 125 ? -30.190 3.608 30.705 1.00 37.58 125 TYR A N 1
ATOM 920 C CA . TYR A 1 125 ? -29.616 2.276 30.850 1.00 37.32 125 TYR A CA 1
ATOM 921 C C . TYR A 1 125 ? -30.215 1.439 29.753 1.00 37.46 125 TYR A C 1
ATOM 922 O O . TYR A 1 125 ? -31.202 1.846 29.148 1.00 37.46 125 TYR A O 1
ATOM 931 N N . VAL A 1 126 ? -29.604 0.289 29.482 1.00 37.93 126 VAL A N 1
ATOM 932 C CA . VAL A 1 126 ? -30.070 -0.618 28.445 1.00 38.68 126 VAL A CA 1
ATOM 933 C C . VAL A 1 126 ? -30.208 -2.020 29.048 1.00 39.53 126 VAL A C 1
ATOM 934 O O . VAL A 1 126 ? -29.455 -2.401 29.935 1.00 39.58 126 VAL A O 1
ATOM 938 N N . ILE A 1 127 ? -31.181 -2.783 28.577 1.00 41.04 127 ILE A N 1
ATOM 939 C CA . ILE A 1 127 ? -31.396 -4.113 29.129 1.00 42.53 127 ILE A CA 1
ATOM 940 C C . ILE A 1 127 ? -30.521 -5.125 28.397 1.00 43.51 127 ILE A C 1
ATOM 941 O O . ILE A 1 127 ? -30.610 -5.267 27.177 1.00 43.27 127 ILE A O 1
ATOM 946 N N . ASN A 1 128 ? -29.671 -5.808 29.162 1.00 45.04 128 ASN A N 1
ATOM 947 C CA . ASN A 1 128 ? -28.963 -6.980 28.666 1.00 46.54 128 ASN A CA 1
ATOM 948 C C . ASN A 1 128 ? -29.958 -8.027 28.152 1.00 47.51 128 ASN A C 1
ATOM 949 O O . ASN A 1 128 ? -30.849 -8.470 28.886 1.00 47.77 128 ASN A O 1
ATOM 954 N N . GLY A 1 129 ? -29.834 -8.372 26.872 1.00 48.17 129 GLY A N 1
ATOM 955 C CA . GLY A 1 129 ? -30.641 -9.413 26.274 1.00 48.87 129 GLY A CA 1
ATOM 956 C C . GLY A 1 129 ? -31.839 -8.961 25.469 1.00 50.04 129 GLY A C 1
ATOM 957 O O . GLY A 1 129 ? -32.450 -9.783 24.788 1.00 50.10 129 GLY A O 1
ATOM 958 N N . GLY A 1 130 ? -32.198 -7.681 25.555 1.00 50.92 130 GLY A N 1
ATOM 959 C CA . GLY A 1 130 ? -33.278 -7.135 24.743 1.00 52.58 130 GLY A CA 1
ATOM 960 C C . GLY A 1 130 ? -34.680 -7.655 25.040 1.00 53.95 130 GLY A C 1
ATOM 961 O O . GLY A 1 130 ? -34.956 -8.109 26.148 1.00 53.66 130 GLY A O 1
ATOM 962 N N . PHE A 1 131 ? -35.563 -7.580 24.046 1.00 55.61 131 PHE A N 1
ATOM 963 C CA . PHE A 1 131 ? -36.958 -8.011 24.206 1.00 57.50 131 PHE A CA 1
ATOM 964 C C . PHE A 1 131 ? -37.087 -9.517 24.451 1.00 58.44 131 PHE A C 1
ATOM 965 O O . PHE A 1 131 ? -37.931 -9.944 25.247 1.00 58.76 131 PHE A O 1
ATOM 973 N N 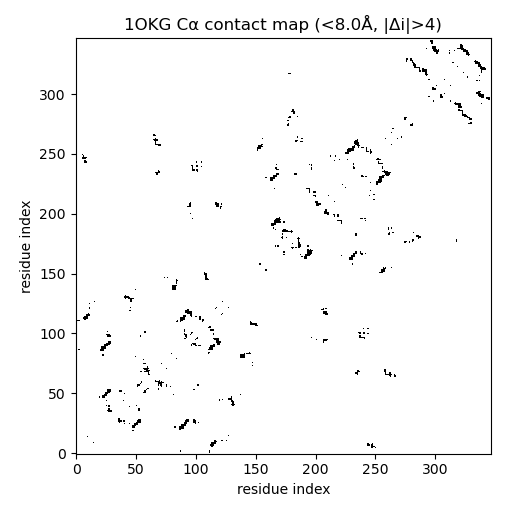. GLN A 1 132 ? -36.263 -10.310 23.759 1.00 59.25 132 GLN A N 1
ATOM 974 C CA . GLN A 1 132 ? -36.271 -11.768 23.908 1.00 59.93 132 GLN A CA 1
ATOM 975 C C . GLN A 1 132 ? -35.943 -12.177 25.342 1.00 60.83 132 GLN A C 1
ATOM 976 O O . GLN A 1 132 ? -36.612 -13.043 25.915 1.00 61.23 132 GLN A O 1
ATOM 982 N N . ALA A 1 133 ? -34.939 -11.532 25.931 1.00 61.56 133 ALA A N 1
ATOM 983 C CA . ALA A 1 133 ? -34.611 -11.763 27.336 1.00 62.58 133 ALA A CA 1
ATOM 984 C C . ALA A 1 133 ? -35.564 -11.009 28.261 1.00 63.59 133 ALA A C 1
ATOM 985 O O . ALA A 1 133 ? -35.358 -10.945 29.478 1.00 63.94 133 ALA A O 1
ATOM 987 N N . CYS A 1 134 ? -36.607 -10.426 27.680 1.00 64.53 134 CYS A N 1
ATOM 988 C CA . CYS A 1 134 ? -37.683 -9.878 28.483 1.00 65.62 134 CYS A CA 1
ATOM 989 C C . CYS A 1 134 ? -38.838 -10.886 28.517 1.00 66.14 134 CYS A C 1
ATOM 990 O O . CYS A 1 134 ? -39.321 -11.227 29.593 1.00 65.88 134 CYS A O 1
ATOM 993 N N . LYS A 1 135 ? -39.241 -11.381 27.344 1.00 67.26 135 LYS A N 1
ATOM 994 C CA . LYS A 1 135 ? -40.198 -12.484 27.237 1.00 68.31 135 LYS A CA 1
ATOM 995 C C . LYS A 1 135 ? -39.734 -13.693 28.059 1.00 69.06 135 LYS A C 1
ATOM 996 O O . LYS A 1 135 ? -40.497 -14.222 28.871 1.00 69.12 135 LYS A O 1
ATOM 1002 N N . ALA A 1 136 ? -38.475 -14.093 27.867 1.00 69.93 136 ALA A N 1
ATOM 1003 C CA . ALA A 1 136 ? -37.915 -15.293 28.502 1.00 70.88 136 ALA A CA 1
ATOM 1004 C C . ALA A 1 136 ? -37.499 -15.107 29.969 1.00 71.58 136 ALA A C 1
ATOM 1005 O O . ALA A 1 136 ? -36.754 -15.924 30.523 1.00 71.70 136 ALA A O 1
ATOM 1007 N N . ALA A 1 137 ? -37.982 -14.038 30.592 1.00 72.34 137 ALA A N 1
ATOM 1008 C CA . ALA A 1 137 ? -37.716 -13.789 32.003 1.00 73.19 137 ALA A CA 1
ATOM 1009 C C . ALA A 1 137 ? -39.014 -13.532 32.777 1.00 73.87 137 ALA A C 1
ATOM 1010 O O . ALA A 1 137 ? -38.994 -13.285 33.992 1.00 73.66 137 ALA A O 1
ATOM 1012 N N . GLY A 1 138 ? -40.136 -13.603 32.061 1.00 74.59 138 GLY A N 1
ATOM 1013 C CA . GLY A 1 138 ? -41.455 -13.436 32.646 1.00 75.69 138 GLY A CA 1
ATOM 1014 C C . GLY A 1 138 ? -41.781 -12.022 33.099 1.00 76.50 138 GLY A C 1
ATOM 1015 O O . GLY A 1 138 ? -42.283 -11.827 34.210 1.00 76.52 138 GLY A O 1
ATOM 1016 N N . LEU A 1 139 ? -41.492 -11.040 32.244 1.00 77.02 139 LEU A N 1
ATOM 1017 C CA . LEU A 1 139 ? -41.850 -9.650 32.509 1.00 77.59 139 LEU A CA 1
ATOM 1018 C C . LEU A 1 139 ? -43.244 -9.354 31.969 1.00 78.12 139 LEU A C 1
ATOM 1019 O O . LEU A 1 139 ? -43.654 -9.906 30.945 1.00 77.89 139 LEU A O 1
ATOM 1024 N N . GLU A 1 140 ? -43.966 -8.480 32.666 1.00 78.93 140 GLU A N 1
ATOM 1025 C CA . GLU A 1 140 ? -45.337 -8.136 32.306 1.00 79.85 140 GLU A CA 1
ATOM 1026 C C . GLU A 1 140 ? -45.384 -7.565 30.899 1.00 80.17 140 GLU A C 1
ATOM 1027 O O . GLU A 1 140 ? -44.543 -6.744 30.528 1.00 80.37 140 GLU A O 1
ATOM 1041 N N . GLU A 1 142 ? -47.800 -6.148 27.339 1.00 80.97 142 GLU A N 1
ATOM 1042 C CA . GLU A 1 142 ? -49.009 -5.506 26.838 1.00 81.00 142 GLU A CA 1
ATOM 1043 C C . GLU A 1 142 ? -49.002 -5.551 25.316 1.00 81.07 142 GLU A C 1
ATOM 1044 O O . GLU A 1 142 ? -47.984 -5.896 24.707 1.00 81.14 142 GLU A O 1
ATOM 1050 N N . SER A 1 143 ? -50.130 -5.192 24.706 1.00 80.97 143 SER A N 1
ATOM 1051 C CA . SER A 1 143 ? -50.261 -5.238 23.256 1.00 80.94 143 SER A CA 1
ATOM 1052 C C . SER A 1 143 ? -50.908 -3.979 22.680 1.00 81.05 143 SER A C 1
ATOM 1053 O O . SER A 1 143 ? -51.365 -3.106 23.424 1.00 81.15 143 SER A O 1
ATOM 1056 N N . GLY A 1 144 ? -50.918 -3.891 21.350 1.00 81.13 144 GLY A N 1
ATOM 1057 C CA . GLY A 1 144 ? -51.528 -2.787 20.623 1.00 81.24 144 GLY A CA 1
ATOM 1058 C C . GLY A 1 144 ? -51.065 -1.406 21.048 1.00 81.32 144 GLY A C 1
ATOM 1059 O O . GLY A 1 144 ? -50.105 -1.262 21.814 1.00 81.37 144 GLY A O 1
ATOM 1060 N N . GLU A 1 145 ? -51.745 -0.384 20.536 1.00 81.27 145 GLU A N 1
ATOM 1061 C CA . GLU A 1 145 ? -51.513 0.980 20.989 1.00 81.23 145 GLU A CA 1
ATOM 1062 C C . GLU A 1 145 ? -52.071 1.116 22.398 1.00 81.13 145 GLU A C 1
ATOM 1063 O O . GLU A 1 145 ? -53.266 0.889 22.612 1.00 81.21 145 GLU A O 1
ATOM 1069 N N . PRO A 1 146 ? -51.216 1.444 23.367 1.00 81.09 146 PRO A N 1
ATOM 1070 C CA . PRO A 1 146 ? -51.703 1.783 24.706 1.00 80.92 146 PRO A CA 1
ATOM 1071 C C . PRO A 1 146 ? -52.402 3.133 24.616 1.00 80.74 146 PRO A C 1
ATOM 1072 O O . PRO A 1 146 ? -51.881 4.061 23.982 1.00 80.75 146 PRO A O 1
ATOM 1076 N N . SER A 1 147 ? -53.593 3.223 25.195 1.00 80.44 147 SER A N 1
ATOM 1077 C CA . SER A 1 147 ? -54.304 4.492 25.249 1.00 80.08 147 SER A CA 1
ATOM 1078 C C . SER A 1 147 ? -54.559 4.854 26.703 1.00 79.68 147 SER A C 1
ATOM 1079 O O . SER A 1 147 ? -55.710 4.964 27.151 1.00 79.77 147 SER A O 1
ATOM 1082 N N . SER A 1 148 ? -53.454 5.020 27.432 1.00 79.02 148 SER A N 1
ATOM 1083 C CA . SER A 1 148 ? -53.486 5.384 28.841 1.00 78.32 148 SER A CA 1
ATOM 1084 C C . SER A 1 148 ? -52.547 6.552 29.171 1.00 77.69 148 SER A C 1
ATOM 1085 O O . SER A 1 148 ? -52.965 7.713 29.071 1.00 77.95 148 SER A O 1
ATOM 1088 N N . LEU A 1 149 ? -51.294 6.259 29.538 1.00 76.53 149 LEU A N 1
ATOM 1089 C CA . LEU A 1 149 ? -50.452 7.248 30.232 1.00 75.25 149 LEU A CA 1
ATOM 1090 C C . LEU A 1 149 ? -49.054 7.538 29.643 1.00 74.08 149 LEU A C 1
ATOM 1091 O O . LEU A 1 149 ? -48.049 6.981 30.118 1.00 74.39 149 LEU A O 1
ATOM 1096 N N . PRO A 1 150 ? -48.975 8.400 28.624 1.00 72.43 150 PRO A N 1
ATOM 1097 C CA . PRO A 1 150 ? -47.686 8.998 28.229 1.00 70.81 150 PRO A CA 1
ATOM 1098 C C . PRO A 1 150 ? -47.153 9.999 29.281 1.00 68.91 150 PRO A C 1
ATOM 1099 O O . PRO A 1 150 ? -46.202 9.652 29.991 1.00 69.00 150 PRO A O 1
ATOM 1103 N N . ARG A 1 151 ? -47.759 11.190 29.372 1.00 66.28 151 ARG A N 1
ATOM 1104 C CA . ARG A 1 151 ? -47.437 12.241 30.370 1.00 63.71 151 ARG A CA 1
ATOM 1105 C C . ARG A 1 151 ? -46.313 13.226 29.968 1.00 60.95 151 ARG A C 1
ATOM 1106 O O . ARG A 1 151 ? -45.155 13.079 30.394 1.00 60.78 151 ARG A O 1
ATOM 1114 N N . PRO A 1 152 ? -46.670 14.247 29.187 1.00 57.95 152 PRO A N 1
ATOM 1115 C CA . PRO A 1 152 ? -45.691 15.204 28.655 1.00 55.71 152 PRO A CA 1
ATOM 1116 C C . PRO A 1 152 ? -44.927 15.956 29.736 1.00 53.34 152 PRO A C 1
ATOM 1117 O O . PRO A 1 152 ? -45.482 16.254 30.786 1.00 53.38 152 PRO A O 1
ATOM 1121 N N . ALA A 1 153 ? -43.654 16.232 29.481 1.00 50.39 153 ALA A N 1
ATOM 1122 C CA . ALA A 1 153 ? -42.873 17.090 30.360 1.00 47.67 153 ALA A CA 1
ATOM 1123 C C . ALA A 1 153 ? -42.810 18.481 29.748 1.00 45.94 153 ALA A C 1
ATOM 1124 O O . ALA A 1 153 ? -42.932 18.630 28.523 1.00 45.45 153 ALA A O 1
ATOM 1126 N N . THR A 1 154 ? -42.638 19.491 30.601 1.00 43.82 154 THR A N 1
ATOM 1127 C CA . THR A 1 154 ? -42.684 20.887 30.170 1.00 42.11 154 THR A CA 1
ATOM 1128 C C . THR A 1 154 ? -41.447 21.664 30.576 1.00 41.56 154 THR A C 1
ATOM 1129 O O . THR A 1 154 ? -41.299 22.827 30.185 1.00 41.16 154 THR A O 1
ATOM 1133 N N . HIS A 1 155 ? -40.564 21.030 31.357 1.00 40.39 155 HIS A N 1
ATOM 1134 C CA . HIS A 1 155 ? -39.251 21.613 31.669 1.00 39.60 155 HIS A CA 1
ATOM 1135 C C . HIS A 1 155 ? -38.102 20.689 31.238 1.00 39.47 155 HIS A C 1
ATOM 1136 O O . HIS A 1 155 ? -38.220 19.468 31.329 1.00 38.85 155 HIS A O 1
ATOM 1143 N N . TRP A 1 156 ? -36.997 21.278 30.780 1.00 39.92 156 TRP A N 1
ATOM 1144 C CA . TRP A 1 156 ? -35.832 20.498 30.351 1.00 40.04 156 TRP A CA 1
ATOM 1145 C C . TRP A 1 156 ? -34.580 20.816 31.163 1.00 40.40 156 TRP A C 1
ATOM 1146 O O . TRP A 1 156 ? -33.984 21.880 31.000 1.00 41.30 156 TRP A O 1
ATOM 1157 N N . PRO A 1 157 ? -34.167 19.888 32.024 1.00 40.97 157 PRO A N 1
ATOM 1158 C CA . PRO A 1 157 ? -33.055 20.121 32.958 1.00 41.38 157 PRO A CA 1
ATOM 1159 C C . PRO A 1 157 ? -31.667 19.735 32.414 1.00 41.67 157 PRO A C 1
ATOM 1160 O O . PRO A 1 157 ? -30.655 19.958 33.086 1.00 41.89 157 PRO A O 1
ATOM 1164 N N . PHE A 1 158 ? -31.622 19.191 31.202 1.00 41.71 158 PHE A N 1
ATOM 1165 C CA . PHE A 1 158 ? -30.403 18.577 30.676 1.00 41.03 158 PHE A CA 1
ATOM 1166 C C . PHE A 1 158 ? -29.724 19.468 29.629 1.00 41.03 158 PHE A C 1
ATOM 1167 O O . PHE A 1 158 ? -30.171 20.591 29.386 1.00 40.46 158 PHE A O 1
ATOM 1175 N N . LYS A 1 159 ? -28.641 18.996 29.013 1.00 40.85 159 LYS A N 1
ATOM 1176 C CA . LYS A 1 159 ? -27.990 19.819 27.998 1.00 40.98 159 LYS A CA 1
ATOM 1177 C C . LYS A 1 159 ? -28.860 19.939 26.758 1.00 40.67 159 LYS A C 1
ATOM 1178 O O . LYS A 1 159 ? -29.790 19.158 26.569 1.00 40.82 159 LYS A O 1
ATOM 1184 N N . THR A 1 160 ? -28.545 20.934 25.936 1.00 40.97 160 THR A N 1
ATOM 1185 C CA . THR A 1 160 ? -29.301 21.286 24.743 1.00 41.54 160 THR A CA 1
ATOM 1186 C C . THR A 1 160 ? -28.661 20.809 23.420 1.00 40.89 160 THR A C 1
ATOM 1187 O O . THR A 1 160 ? -29.319 20.815 22.378 1.00 42.20 160 THR A O 1
ATOM 1191 N N . ALA A 1 161 ? -27.385 20.434 23.449 1.00 39.22 161 ALA A N 1
ATOM 1192 C CA . ALA A 1 161 ? -26.722 19.861 22.275 1.00 37.68 161 ALA A CA 1
ATOM 1193 C C . ALA A 1 161 ? -26.044 18.547 22.631 1.00 36.74 161 ALA A C 1
ATOM 1194 O O . ALA A 1 161 ? -25.537 18.404 23.733 1.00 36.26 161 ALA A O 1
ATOM 1196 N N . PHE A 1 162 ? -26.054 17.579 21.708 1.00 35.84 162 PHE A N 1
ATOM 1197 C CA . PHE A 1 162 ? -25.370 16.293 21.942 1.00 34.47 162 PHE A CA 1
ATOM 1198 C C . PHE A 1 162 ? -23.873 16.497 22.202 1.00 33.64 162 PHE A C 1
ATOM 1199 O O . PHE A 1 162 ? -23.224 17.253 21.473 1.00 34.23 162 PHE A O 1
ATOM 1207 N N . GLN A 1 163 ? -23.331 15.812 23.211 1.00 32.09 163 GLN A N 1
ATOM 1208 C CA . GLN A 1 163 ? -21.927 15.981 23.590 1.00 31.68 163 GLN A CA 1
ATOM 1209 C C . GLN A 1 163 ? -21.044 14.810 23.173 1.00 30.86 163 GLN A C 1
ATOM 1210 O O . GLN A 1 163 ? -21.522 13.686 22.980 1.00 29.45 163 GLN A O 1
ATOM 1216 N N . HIS A 1 164 ? -19.750 15.094 23.048 1.00 30.18 164 HIS A N 1
ATOM 1217 C CA . HIS A 1 164 ? -18.719 14.083 22.796 1.00 30.02 164 HIS A CA 1
ATOM 1218 C C . HIS A 1 164 ? -19.001 13.263 21.517 1.00 29.08 164 HIS A C 1
ATOM 1219 O O . HIS A 1 164 ? -19.088 12.040 21.528 1.00 28.32 164 HIS A O 1
ATOM 1226 N N . HIS A 1 165 ? -19.204 13.983 20.418 1.00 29.57 165 HIS A N 1
ATOM 1227 C CA . HIS A 1 165 ? -19.258 13.372 19.093 1.00 29.47 165 HIS A CA 1
ATOM 1228 C C . HIS A 1 165 ? -18.606 14.300 18.077 1.00 29.82 165 HIS A C 1
ATOM 1229 O O . HIS A 1 165 ? -18.618 15.515 18.236 1.00 29.73 165 HIS A O 1
ATOM 1236 N N . TYR A 1 166 ? -18.011 13.718 17.044 1.00 30.01 166 TYR A N 1
ATOM 1237 C CA . TYR A 1 166 ? -17.404 14.506 15.982 1.00 30.03 166 TYR A CA 1
ATOM 1238 C C . TYR A 1 166 ? -18.215 14.342 14.707 1.00 30.46 166 TYR A C 1
ATOM 1239 O O . TYR A 1 166 ? -18.560 13.218 14.314 1.00 30.49 166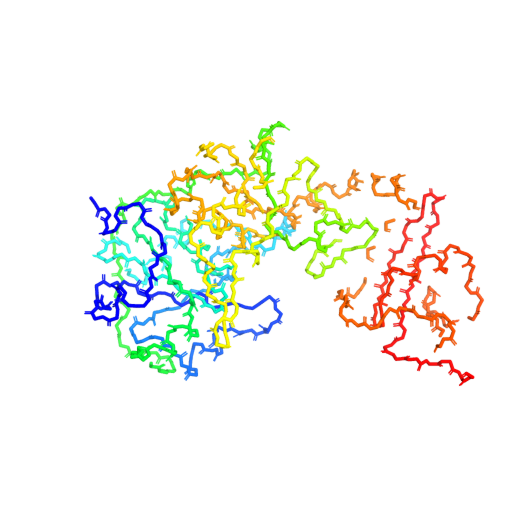 TYR A O 1
ATOM 1248 N N . LEU A 1 167 ? -18.499 15.465 14.056 1.00 30.35 167 LEU A N 1
ATOM 1249 C CA . LEU A 1 167 ? -18.848 15.458 12.632 1.00 31.32 167 LEU A CA 1
ATOM 1250 C C . LEU A 1 167 ? -17.604 15.104 11.825 1.00 31.60 167 LEU A C 1
ATOM 1251 O O . LEU A 1 167 ? -16.487 15.225 12.333 1.00 30.81 167 LEU A O 1
ATOM 1256 N N . VAL A 1 168 ? -17.789 14.665 10.578 1.00 33.06 168 VAL A N 1
ATOM 1257 C CA . VAL A 1 168 ? -16.661 14.206 9.754 1.00 34.84 168 VAL A CA 1
ATOM 1258 C C . VAL A 1 168 ? -15.440 15.096 9.788 1.00 35.58 168 VAL A C 1
ATOM 1259 O O . VAL A 1 168 ? -14.331 14.608 9.960 1.00 36.42 168 VAL A O 1
ATOM 1263 N N . ASP A 1 169 ? -15.621 16.395 9.592 1.00 37.27 169 ASP A N 1
ATOM 1264 C CA . ASP A 1 169 ? -14.455 17.257 9.423 1.00 38.39 169 ASP A CA 1
ATOM 1265 C C . ASP A 1 169 ? -13.777 17.557 10.744 1.00 38.77 169 ASP A C 1
ATOM 1266 O O . ASP A 1 169 ? -12.643 18.050 10.757 1.00 39.45 169 ASP A O 1
ATOM 1271 N N . GLU A 1 170 ? -14.450 17.223 11.847 1.00 37.70 170 GLU A N 1
ATOM 1272 C CA . GLU A 1 170 ? -13.905 17.469 13.183 1.00 37.28 170 GLU A CA 1
ATOM 1273 C C . GLU A 1 170 ? -13.006 16.340 13.652 1.00 36.85 170 GLU A C 1
ATOM 1274 O O . GLU A 1 170 ? -12.215 16.522 14.578 1.00 37.11 170 GLU A O 1
ATOM 1280 N N . ILE A 1 171 ? -13.117 15.174 13.015 1.00 35.97 171 ILE A N 1
ATOM 1281 C CA . ILE A 1 171 ? -12.284 14.042 13.410 1.00 35.57 171 ILE A CA 1
ATOM 1282 C C . ILE A 1 171 ? -10.847 14.451 13.160 1.00 35.47 171 ILE A C 1
ATOM 1283 O O . ILE A 1 171 ? -10.506 14.829 12.045 1.00 35.69 171 ILE A O 1
ATOM 1288 N N . PRO A 1 172 ? -10.016 14.417 14.199 1.00 35.70 172 PRO A N 1
ATOM 1289 C CA . PRO A 1 172 ? -8.602 14.754 14.040 1.00 35.39 172 PRO A CA 1
ATOM 1290 C C . PRO A 1 172 ? -7.972 13.817 13.011 1.00 35.76 172 PRO A C 1
ATOM 1291 O O . PRO A 1 172 ? -8.343 12.641 12.989 1.00 35.52 172 PRO A O 1
ATOM 1295 N N . PRO A 1 173 ? -7.032 14.313 12.201 1.00 35.73 173 PRO A N 1
ATOM 1296 C CA . PRO A 1 173 ? -6.386 13.496 11.162 1.00 35.51 173 PRO A CA 1
ATOM 1297 C C . PRO A 1 173 ? -5.788 12.210 11.682 1.00 35.33 173 PRO A C 1
ATOM 1298 O O . PRO A 1 173 ? -5.756 11.200 10.973 1.00 36.05 173 PRO A O 1
ATOM 1302 N N . GLN A 1 174 ? -5.278 12.210 12.900 1.00 34.91 174 GLN A N 1
ATOM 1303 C CA . GLN A 1 174 ? -4.765 10.948 13.374 1.00 34.54 174 GLN A CA 1
ATOM 1304 C C . GLN A 1 174 ? -5.430 10.399 14.636 1.00 33.74 174 GLN A C 1
ATOM 1305 O O . GLN A 1 174 ? -4.814 9.692 15.439 1.00 32.78 174 GLN A O 1
ATOM 1311 N N . ALA A 1 175 ? -6.729 10.684 14.749 1.00 33.36 175 ALA A N 1
ATOM 1312 C CA . ALA A 1 175 ? -7.585 10.035 15.746 1.00 32.59 175 ALA A CA 1
ATOM 1313 C C . ALA A 1 175 ? -7.542 8.527 15.508 1.00 32.43 175 ALA A C 1
ATOM 1314 O O . ALA A 1 175 ? -7.436 8.076 14.354 1.00 32.40 175 ALA A O 1
ATOM 1316 N N . ILE A 1 176 ? -7.590 7.764 16.598 1.00 30.87 176 ILE A N 1
ATOM 1317 C CA . ILE A 1 176 ? -7.778 6.338 16.545 1.00 30.58 176 ILE A CA 1
ATOM 1318 C C . ILE A 1 176 ? -9.269 6.076 16.371 1.00 29.61 176 ILE A C 1
ATOM 1319 O O . ILE A 1 176 ? -10.093 6.549 17.160 1.00 30.04 176 ILE A O 1
ATOM 1324 N N . ILE A 1 177 ? -9.599 5.316 15.332 1.00 28.58 177 ILE A N 1
ATOM 1325 C CA . ILE A 1 177 ? -10.980 5.055 14.957 1.00 26.85 177 ILE A CA 1
ATOM 1326 C C . ILE A 1 177 ? -11.202 3.560 15.079 1.00 26.53 177 ILE A C 1
ATOM 1327 O O . ILE A 1 177 ? -10.323 2.772 14.704 1.00 26.83 177 ILE A O 1
ATOM 1332 N N . THR A 1 178 ? -12.348 3.153 15.628 1.00 24.93 178 THR A N 1
ATOM 1333 C CA . THR A 1 178 ? -12.736 1.759 15.570 1.00 25.07 178 THR A CA 1
ATOM 1334 C C . THR A 1 178 ? -13.997 1.625 14.712 1.00 24.54 178 THR A C 1
ATOM 1335 O O . THR A 1 178 ? -14.729 2.584 14.523 1.00 23.46 178 THR A O 1
ATOM 1339 N N . ASP A 1 179 ? -14.236 0.421 14.231 1.00 24.67 179 ASP A N 1
ATOM 1340 C CA . ASP A 1 179 ? -15.310 0.140 13.309 1.00 26.22 179 ASP A CA 1
ATOM 1341 C C . ASP A 1 179 ? -16.019 -1.102 13.837 1.00 26.27 179 ASP A C 1
ATOM 1342 O O . ASP A 1 179 ? -15.411 -2.156 13.970 1.00 26.89 179 ASP A O 1
ATOM 1347 N N . ALA A 1 180 ? -17.311 -0.960 14.142 1.00 26.92 180 ALA A N 1
ATOM 1348 C CA . ALA A 1 180 ? -18.094 -2.004 14.810 1.00 26.87 180 ALA A CA 1
ATOM 1349 C C . ALA A 1 180 ? -18.702 -2.993 13.834 1.00 27.64 180 ALA A C 1
ATOM 1350 O O . ALA A 1 180 ? -19.294 -3.992 14.261 1.00 27.14 180 ALA A O 1
ATOM 1352 N N . ARG A 1 181 ? -18.583 -2.708 12.532 1.00 27.58 181 ARG A N 1
ATOM 1353 C CA . ARG A 1 181 ? -19.161 -3.577 11.508 1.00 28.28 181 ARG A CA 1
ATOM 1354 C C . ARG A 1 181 ? -18.543 -4.972 11.536 1.00 29.07 181 ARG A C 1
ATOM 1355 O O . ARG A 1 181 ? -17.447 -5.160 12.056 1.00 28.79 181 ARG A O 1
ATOM 1363 N N . SER A 1 182 ? -19.267 -5.938 10.980 1.00 29.84 182 SER A N 1
ATOM 1364 C CA . SER A 1 182 ? -18.746 -7.283 10.772 1.00 30.94 182 SER A CA 1
ATOM 1365 C C . SER A 1 182 ? -17.419 -7.286 9.975 1.00 31.18 182 SER A C 1
ATOM 1366 O O . SER A 1 182 ? -17.145 -6.402 9.121 1.00 30.20 182 SER A O 1
ATOM 1369 N N . ALA A 1 183 ? -16.603 -8.293 10.271 1.00 30.75 183 ALA A N 1
ATOM 1370 C CA . ALA A 1 183 ? -15.322 -8.496 9.620 1.00 30.56 183 ALA A CA 1
ATOM 1371 C C . ALA A 1 183 ? -15.437 -8.596 8.086 1.00 31.08 183 ALA A C 1
ATOM 1372 O O . ALA A 1 183 ? -14.592 -8.053 7.372 1.00 31.39 183 ALA A O 1
ATOM 1374 N N . ASP A 1 184 ? -16.492 -9.259 7.605 1.00 31.78 184 ASP A N 1
ATOM 1375 C CA . ASP A 1 184 ? -16.817 -9.393 6.173 1.00 32.75 184 ASP A CA 1
ATOM 1376 C C . ASP A 1 184 ? -16.938 -8.019 5.500 1.00 31.36 184 ASP A C 1
ATOM 1377 O O . ASP A 1 184 ? -16.396 -7.802 4.423 1.00 30.97 184 ASP A O 1
ATOM 1382 N N . ARG A 1 185 ? -17.650 -7.103 6.162 1.00 29.52 185 ARG A N 1
ATOM 1383 C CA . ARG A 1 185 ? -17.808 -5.722 5.706 1.00 28.02 185 ARG A CA 1
ATOM 1384 C C . ARG A 1 185 ? -16.485 -4.951 5.800 1.00 27.73 185 ARG A C 1
ATOM 1385 O O . ARG A 1 185 ? -16.027 -4.335 4.830 1.00 26.51 185 ARG A O 1
ATOM 1393 N N . PHE A 1 186 ? -15.863 -5.013 6.972 1.00 27.37 186 PHE A N 1
ATOM 1394 C CA . PHE A 1 186 ? -14.602 -4.327 7.216 1.00 27.19 186 PHE A CA 1
ATOM 1395 C C . PHE A 1 186 ? -13.522 -4.711 6.183 1.00 27.64 186 PHE A C 1
ATOM 1396 O O . PHE A 1 186 ? -12.824 -3.848 5.645 1.00 27.18 186 PHE A O 1
ATOM 1404 N N . ALA A 1 187 ? -13.414 -6.018 5.934 1.00 28.37 187 ALA A N 1
ATOM 1405 C CA . ALA A 1 187 ? -12.354 -6.600 5.107 1.00 29.41 187 ALA A CA 1
ATOM 1406 C C . ALA A 1 187 ? -12.701 -6.684 3.620 1.00 29.35 187 ALA A C 1
ATOM 1407 O O . ALA A 1 187 ? -11.933 -7.280 2.855 1.00 29.30 187 ALA A O 1
ATOM 1409 N N . SER A 1 188 ? -13.846 -6.112 3.226 1.00 28.24 188 SER A N 1
ATOM 1410 C CA . SER A 1 188 ? -14.298 -6.154 1.835 1.00 28.09 188 SER A CA 1
ATOM 1411 C C . SER A 1 188 ? -13.295 -5.443 0.937 1.00 27.17 188 SER A C 1
ATOM 1412 O O . SER A 1 188 ? -12.733 -4.420 1.318 1.00 27.25 188 SER A O 1
ATOM 1415 N N . THR A 1 189 ? -13.064 -5.988 -0.256 1.00 27.10 189 THR A N 1
ATOM 1416 C CA . THR A 1 189 ? -12.047 -5.437 -1.147 1.00 26.91 189 THR A CA 1
ATOM 1417 C C . THR A 1 189 ? -12.642 -4.674 -2.343 1.00 26.75 189 THR A C 1
ATOM 1418 O O . THR A 1 189 ? -12.536 -3.460 -2.414 1.00 26.03 189 THR A O 1
ATOM 1422 N N . VAL A 1 190 ? -13.227 -5.410 -3.293 1.00 26.37 190 VAL A N 1
ATOM 1423 C CA . VAL A 1 190 ? -13.682 -4.825 -4.557 1.00 26.46 190 VAL A CA 1
ATOM 1424 C C . VAL A 1 190 ? -15.193 -4.598 -4.575 1.00 26.17 190 VAL A C 1
ATOM 1425 O O . VAL A 1 190 ? -15.684 -3.848 -5.420 1.00 26.48 190 VAL A O 1
ATOM 1429 N N . ARG A 1 191 ? -15.911 -5.266 -3.667 1.00 25.28 191 ARG A N 1
ATOM 1430 C CA . ARG A 1 191 ? -17.368 -5.129 -3.562 1.00 25.93 191 ARG A CA 1
ATOM 1431 C C . ARG A 1 191 ? -17.827 -5.121 -2.103 1.00 26.17 191 ARG A C 1
ATOM 1432 O O . ARG A 1 191 ? -17.236 -5.802 -1.284 1.00 27.31 191 ARG A O 1
ATOM 1440 N N . PRO A 1 192 ? -18.868 -4.358 -1.770 1.00 26.74 192 PRO A N 1
ATOM 1441 C CA . PRO A 1 192 ? -19.326 -4.260 -0.377 1.00 27.12 192 PRO A CA 1
ATOM 1442 C C . PRO A 1 192 ? -20.274 -5.403 0.005 1.00 27.43 192 PRO A C 1
ATOM 1443 O O . PRO A 1 192 ? -20.730 -6.143 -0.873 1.00 26.65 192 PRO A O 1
ATOM 1447 N N . TYR A 1 193 ? -20.577 -5.529 1.298 1.00 27.90 193 TYR A N 1
ATOM 1448 C CA . TYR A 1 193 ? -21.618 -6.438 1.738 1.00 29.55 193 TYR A CA 1
ATOM 1449 C C . TYR A 1 193 ? -22.673 -5.710 2.542 1.00 29.90 193 TYR A C 1
ATOM 1450 O O . TYR A 1 193 ? -22.492 -4.537 2.925 1.00 29.94 193 TYR A O 1
ATOM 1459 N N . ALA A 1 194 ? -23.778 -6.418 2.782 1.00 29.53 194 ALA A N 1
ATOM 1460 C CA . ALA A 1 194 ? -24.883 -5.905 3.581 1.00 29.29 194 ALA A CA 1
ATOM 1461 C C . ALA A 1 194 ? -25.303 -4.526 3.093 1.00 29.23 194 ALA A C 1
ATOM 1462 O O . ALA A 1 194 ? -25.461 -4.308 1.886 1.00 28.56 194 ALA A O 1
ATOM 1464 N N . ALA A 1 195 ? -25.461 -3.579 4.011 1.00 29.50 195 ALA A N 1
ATOM 1465 C CA . ALA A 1 195 ? -25.959 -2.255 3.631 1.00 29.35 195 ALA A CA 1
ATOM 1466 C C . ALA A 1 195 ? -24.917 -1.330 2.999 1.00 29.09 195 ALA A C 1
ATOM 1467 O O . ALA A 1 195 ? -25.273 -0.265 2.518 1.00 29.57 195 ALA A O 1
ATOM 1469 N N . ASP A 1 196 ? -23.642 -1.711 2.961 1.00 28.82 196 ASP A N 1
ATOM 1470 C CA . ASP A 1 196 ? -22.625 -0.739 2.515 1.00 27.91 196 ASP A CA 1
ATOM 1471 C C . ASP A 1 196 ? -22.676 -0.484 1.023 1.00 28.31 196 ASP A C 1
ATOM 1472 O O . ASP A 1 196 ? -22.925 -1.409 0.237 1.00 27.47 196 ASP A O 1
ATOM 1477 N N . LYS A 1 197 ? -22.419 0.762 0.627 1.00 28.31 197 LYS A N 1
ATOM 1478 C CA . LYS A 1 197 ? -22.344 1.096 -0.792 1.00 29.51 197 LYS A CA 1
ATOM 1479 C C . LYS A 1 197 ? -20.932 1.063 -1.321 1.00 29.03 197 LYS A C 1
ATOM 1480 O O . LYS A 1 197 ? -20.722 0.969 -2.528 1.00 29.45 197 LYS A O 1
ATOM 1494 N N . PRO A 1 199 ? -16.880 -0.654 -0.641 1.00 25.84 199 PRO A N 1
ATOM 1495 C CA . PRO A 1 199 ? -16.067 -1.654 0.062 1.00 25.46 199 PRO A CA 1
ATOM 1496 C C . PRO A 1 199 ? -15.023 -0.933 0.931 1.00 25.06 199 PRO A C 1
ATOM 1497 O O . PRO A 1 199 ? -14.829 0.256 0.732 1.00 24.12 199 PRO A O 1
ATOM 1501 N N . GLY A 1 200 ? -14.419 -1.636 1.883 1.00 25.29 200 GLY A N 1
ATOM 1502 C CA . GLY A 1 200 ? -13.379 -1.092 2.741 1.00 25.63 200 GLY A CA 1
ATOM 1503 C C . GLY A 1 200 ? -13.838 -0.399 4.019 1.00 26.51 200 GLY A C 1
ATOM 1504 O O . GLY A 1 200 ? -14.969 -0.564 4.502 1.00 26.46 200 GLY A O 1
ATOM 1505 N N . HIS A 1 201 ? -12.936 0.392 4.581 1.00 25.63 201 HIS A N 1
ATOM 1506 C CA . HIS A 1 201 ? -13.204 1.075 5.820 1.00 25.22 201 HIS A CA 1
ATOM 1507 C C . HIS A 1 201 ? -12.379 2.345 5.830 1.00 25.11 201 HIS A C 1
ATOM 1508 O O . HIS A 1 201 ? -11.569 2.608 4.907 1.00 24.99 201 HIS A O 1
ATOM 1515 N N . ILE A 1 202 ? -12.620 3.172 6.835 1.00 24.67 202 ILE A N 1
ATOM 1516 C CA . ILE A 1 202 ? -11.78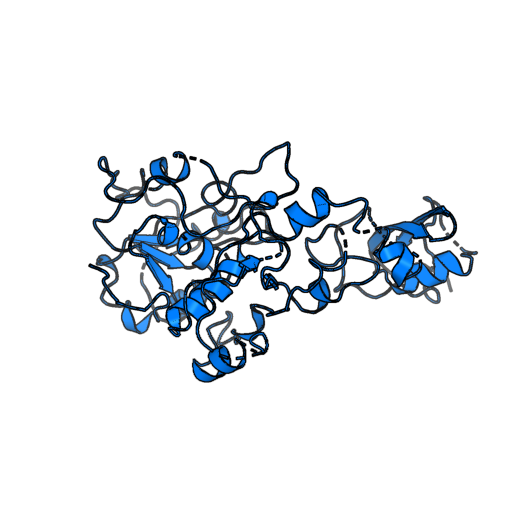1 4.328 7.065 1.00 25.15 202 ILE A CA 1
ATOM 1517 C C . ILE A 1 202 ? -10.342 3.848 7.319 1.00 26.03 202 ILE A C 1
ATOM 1518 O O . ILE A 1 202 ? -10.107 2.917 8.099 1.00 24.47 202 ILE A O 1
ATOM 1523 N N . GLU A 1 203 ? -9.389 4.449 6.611 1.00 27.46 203 GLU A N 1
ATOM 1524 C CA . GLU A 1 203 ? -8.014 3.972 6.677 1.00 29.17 203 GLU A CA 1
ATOM 1525 C C . GLU A 1 203 ? -7.483 4.085 8.096 1.00 29.14 203 GLU A C 1
ATOM 1526 O O . GLU A 1 203 ? -7.661 5.104 8.734 1.00 28.76 203 GLU A O 1
ATOM 1532 N N . GLY A 1 204 ? -6.851 3.024 8.582 1.00 30.21 204 GLY A N 1
ATOM 1533 C CA . GLY A 1 204 ? -6.310 3.024 9.930 1.00 31.31 204 GLY A CA 1
ATOM 1534 C C . GLY A 1 204 ? -7.286 2.523 10.976 1.00 32.12 204 GLY A C 1
ATOM 1535 O O . GLY A 1 204 ? -6.865 2.200 12.101 1.00 33.25 204 GLY A O 1
ATOM 1536 N N . ALA A 1 205 ? -8.569 2.409 10.612 1.00 31.26 205 ALA A N 1
ATOM 1537 C CA . ALA A 1 205 ? -9.583 1.957 11.555 1.00 30.97 205 ALA A CA 1
ATOM 1538 C C . ALA A 1 205 ? -9.319 0.557 12.093 1.00 30.56 205 ALA A C 1
ATOM 1539 O O . ALA A 1 205 ? -8.824 -0.329 11.381 1.00 30.43 205 ALA A O 1
ATOM 1541 N N . ARG A 1 206 ? -9.666 0.356 13.362 1.00 29.79 206 ARG A N 1
ATOM 1542 C CA . ARG A 1 206 ? -9.546 -0.954 13.989 1.00 28.76 206 ARG A CA 1
ATOM 1543 C C . ARG A 1 206 ? -10.930 -1.528 14.095 1.00 28.45 206 ARG A C 1
ATOM 1544 O O . ARG A 1 206 ? -11.831 -0.879 14.621 1.00 28.70 206 ARG A O 1
ATOM 1552 N N . ASN A 1 207 ? -11.082 -2.742 13.582 1.00 27.55 207 ASN A N 1
ATOM 1553 C CA . ASN A 1 207 ? -12.327 -3.465 13.563 1.00 28.41 207 ASN A CA 1
ATOM 1554 C C . ASN A 1 207 ? -12.599 -4.104 14.914 1.00 29.69 207 ASN A C 1
ATOM 1555 O O . ASN A 1 207 ? -11.777 -4.885 15.423 1.00 30.14 207 ASN A O 1
ATOM 1560 N N . LEU A 1 208 ? -13.746 -3.767 15.483 1.00 30.00 208 LEU A N 1
ATOM 1561 C CA . LEU A 1 208 ? -14.258 -4.434 16.681 1.00 30.39 208 LEU A CA 1
ATOM 1562 C C . LEU A 1 208 ? -15.685 -4.842 16.378 1.00 30.19 208 LEU A C 1
ATOM 1563 O O . LEU A 1 208 ? -16.610 -4.131 16.730 1.00 30.70 208 LEU A O 1
ATOM 1568 N N . PRO A 1 209 ? -15.877 -5.968 15.708 1.00 30.80 209 PRO A N 1
ATOM 1569 C CA . PRO A 1 209 ? -17.225 -6.377 15.318 1.00 31.24 209 PRO A CA 1
ATOM 1570 C C . PRO A 1 209 ? -18.080 -6.513 16.582 1.00 32.34 209 PRO A C 1
ATOM 1571 O O . PRO A 1 209 ? -17.693 -7.235 17.507 1.00 32.34 209 PRO A O 1
ATOM 1575 N N . TYR A 1 210 ? -19.196 -5.789 16.631 1.00 32.54 210 TYR A N 1
ATOM 1576 C CA . TYR A 1 210 ? -20.025 -5.747 17.844 1.00 33.03 210 TYR A CA 1
ATOM 1577 C C . TYR A 1 210 ? -20.583 -7.133 18.175 1.00 33.94 210 TYR A C 1
ATOM 1578 O O . TYR A 1 210 ? -20.821 -7.434 19.332 1.00 34.29 210 TYR A O 1
ATOM 1587 N N . THR A 1 211 ? -20.785 -7.973 17.161 1.00 35.45 211 THR A N 1
ATOM 1588 C CA . THR A 1 211 ? -21.313 -9.323 17.386 1.00 36.79 211 THR A CA 1
ATOM 1589 C C . THR A 1 211 ? -20.405 -10.139 18.307 1.00 37.91 211 THR A C 1
ATOM 1590 O O . THR A 1 211 ? -20.876 -11.034 19.021 1.00 38.57 211 THR A O 1
ATOM 1594 N N . SER A 1 212 ? -19.122 -9.783 18.324 1.00 38.26 212 SER A N 1
ATOM 1595 C CA . SER A 1 212 ? -18.142 -10.458 19.146 1.00 39.24 212 SER A CA 1
ATOM 1596 C C . SER A 1 212 ? -18.476 -10.465 20.637 1.00 39.44 212 SER A C 1
ATOM 1597 O O . SER A 1 212 ? -18.009 -11.350 21.347 1.00 39.63 212 SER A O 1
ATOM 1600 N N . HIS A 1 213 ? -19.243 -9.474 21.103 1.00 39.51 213 HIS A N 1
ATOM 1601 C CA . HIS A 1 213 ? -19.593 -9.353 22.524 1.00 39.83 213 HIS A CA 1
ATOM 1602 C C . HIS A 1 213 ? -20.851 -10.135 22.897 1.00 40.64 213 HIS A C 1
ATOM 1603 O O . HIS A 1 213 ? -21.275 -10.108 24.047 1.00 40.36 213 HIS A O 1
ATOM 1610 N N . LEU A 1 214 ? -21.452 -10.801 21.920 1.00 42.21 214 LEU A N 1
ATOM 1611 C CA . LEU A 1 214 ? -22.786 -11.367 22.063 1.00 44.07 214 LEU A CA 1
ATOM 1612 C C . LEU A 1 214 ? -22.804 -12.887 21.852 1.00 46.09 214 LEU A C 1
ATOM 1613 O O . LEU A 1 214 ? -22.071 -13.405 20.998 1.00 45.95 214 LEU A O 1
ATOM 1618 N N . VAL A 1 215 ? -23.662 -13.569 22.621 1.00 48.50 215 VAL A N 1
ATOM 1619 C CA . VAL A 1 215 ? -23.911 -15.021 22.549 1.00 50.68 215 VAL A CA 1
ATOM 1620 C C . VAL A 1 215 ? -25.412 -15.281 22.451 1.00 52.27 215 VAL A C 1
ATOM 1621 O O . VAL A 1 215 ? -26.189 -14.646 23.155 1.00 52.74 215 VAL A O 1
ATOM 1625 N N . THR A 1 216 ? -25.823 -16.234 21.625 1.00 54.42 216 THR A N 1
ATOM 1626 C CA . THR A 1 216 ? -27.246 -16.400 21.309 1.00 56.81 216 THR A CA 1
ATOM 1627 C C . THR A 1 216 ? -28.068 -17.298 22.261 1.00 57.92 216 THR A C 1
ATOM 1628 O O . THR A 1 216 ? -28.691 -18.268 21.823 1.00 58.73 216 THR A O 1
ATOM 1632 N N . ARG A 1 217 ? -28.092 -16.938 23.549 1.00 58.90 217 ARG A N 1
ATOM 1633 C CA . ARG A 1 217 ? -28.851 -17.655 24.586 1.00 59.99 217 ARG A CA 1
ATOM 1634 C C . ARG A 1 217 ? -30.379 -17.571 24.417 1.00 59.94 217 ARG A C 1
ATOM 1635 O O . ARG A 1 217 ? -30.989 -16.531 24.687 1.00 60.35 217 ARG A O 1
ATOM 1643 N N . GLY A 1 218 ? -30.987 -18.676 23.988 1.00 59.62 218 GLY A N 1
ATOM 1644 C CA . GLY A 1 218 ? -32.416 -18.720 23.723 1.00 59.42 218 GLY A CA 1
ATOM 1645 C C . GLY A 1 218 ? -32.697 -18.527 22.245 1.00 59.06 218 GLY A C 1
ATOM 1646 O O . GLY A 1 218 ? -32.110 -19.219 21.408 1.00 59.42 218 GLY A O 1
ATOM 1647 N N . ASP A 1 219 ? -33.603 -17.608 21.918 1.00 58.52 219 ASP A N 1
ATOM 1648 C CA . ASP A 1 219 ? -33.726 -17.132 20.535 1.00 58.10 219 ASP A CA 1
ATOM 1649 C C . ASP A 1 219 ? -33.399 -15.625 20.430 1.00 57.18 219 ASP A C 1
ATOM 1650 O O . ASP A 1 219 ? -34.090 -14.845 19.759 1.00 57.51 219 ASP A O 1
ATOM 1655 N N . GLY A 1 220 ? -32.323 -15.239 21.112 1.00 55.76 220 GLY A N 1
ATOM 1656 C CA . GLY A 1 220 ? -31.814 -13.879 21.085 1.00 54.07 220 GLY A CA 1
ATOM 1657 C C . GLY A 1 220 ? -30.430 -13.791 21.696 1.00 52.88 220 GLY A C 1
ATOM 1658 O O . GLY A 1 220 ? -30.052 -14.611 22.543 1.00 52.06 220 GLY A O 1
ATOM 1659 N N . LYS A 1 221 ? -29.657 -12.799 21.268 1.00 51.69 221 LYS A N 1
ATOM 1660 C CA . LYS A 1 221 ? -28.322 -12.640 21.834 1.00 50.33 221 LYS A CA 1
ATOM 1661 C C . LYS A 1 221 ? -28.425 -11.961 23.174 1.00 49.15 221 LYS A C 1
ATOM 1662 O O . LYS A 1 221 ? -29.284 -11.106 23.390 1.00 48.89 221 LYS A O 1
ATOM 1668 N N . VAL A 1 222 ? -27.549 -12.380 24.071 1.00 47.70 222 VAL A N 1
ATOM 1669 C CA . VAL A 1 222 ? -27.361 -11.757 25.356 1.00 46.90 222 VAL A CA 1
ATOM 1670 C C . VAL A 1 222 ? -25.883 -11.387 25.320 1.00 46.23 222 VAL A C 1
ATOM 1671 O O . VAL A 1 222 ? -25.169 -11.793 24.394 1.00 45.94 222 VAL A O 1
ATOM 1675 N N . LEU A 1 223 ? -25.415 -10.624 26.297 1.00 45.56 223 LEU A N 1
ATOM 1676 C CA . LEU A 1 223 ? -23.994 -10.323 26.371 1.00 45.57 223 LEU A CA 1
ATOM 1677 C C . LEU A 1 223 ? -23.186 -11.554 26.780 1.00 46.04 223 LEU A C 1
ATOM 1678 O O . LEU A 1 223 ? -23.617 -12.346 27.628 1.00 45.70 223 LEU A O 1
ATOM 1683 N N . ARG A 1 224 ? -22.011 -11.702 26.172 1.00 46.09 224 ARG A N 1
ATOM 1684 C CA . ARG A 1 224 ? -20.991 -12.605 26.681 1.00 46.18 224 ARG A CA 1
ATOM 1685 C C . ARG A 1 224 ? -20.604 -12.061 28.048 1.00 46.23 224 ARG A C 1
ATOM 1686 O O . ARG A 1 224 ? -21.069 -10.984 28.450 1.00 46.02 224 ARG A O 1
ATOM 1694 N N . SER A 1 225 ? -19.757 -12.801 28.760 1.00 46.13 225 SER A N 1
ATOM 1695 C CA . SER A 1 225 ? -19.312 -12.413 30.093 1.00 45.59 225 SER A CA 1
ATOM 1696 C C . SER A 1 225 ? -18.477 -11.134 30.033 1.00 45.52 225 SER A C 1
ATOM 1697 O O . SER A 1 225 ? -18.021 -10.729 28.956 1.00 45.44 225 SER A O 1
ATOM 1700 N N . GLU A 1 226 ? -18.280 -10.510 31.194 1.00 45.37 226 GLU A N 1
ATOM 1701 C CA . GLU A 1 226 ? -17.549 -9.248 31.311 1.00 45.16 226 GLU A CA 1
ATOM 1702 C C . GLU A 1 226 ? -16.081 -9.381 30.934 1.00 44.48 226 GLU A C 1
ATOM 1703 O O . GLU A 1 226 ? -15.505 -8.476 30.306 1.00 44.24 226 GLU A O 1
ATOM 1709 N N . GLU A 1 227 ? -15.455 -10.487 31.329 1.00 43.52 227 GLU A N 1
ATOM 1710 C CA . GLU A 1 227 ? -14.059 -10.666 30.974 1.00 43.09 227 GLU A CA 1
ATOM 1711 C C . GLU A 1 227 ? -13.866 -10.917 29.483 1.00 41.68 227 GLU A C 1
ATOM 1712 O O . GLU A 1 227 ? -12.883 -10.460 28.904 1.00 41.07 227 GLU A O 1
ATOM 1718 N N . GLU A 1 228 ? -14.811 -11.651 28.899 1.00 40.82 228 GLU A N 1
ATOM 1719 C CA . GLU A 1 228 ? -14.883 -11.888 27.463 1.00 40.66 228 GLU A CA 1
ATOM 1720 C C . GLU A 1 228 ? -14.995 -10.565 26.695 1.00 40.13 228 GLU A C 1
ATOM 1721 O O . GLU A 1 228 ? -14.288 -10.356 25.701 1.00 40.35 228 GLU A O 1
ATOM 1727 N N . ILE A 1 229 ? -15.880 -9.673 27.160 1.00 39.19 229 ILE A N 1
ATOM 1728 C CA . ILE A 1 229 ? -16.081 -8.386 26.501 1.00 38.27 229 ILE A CA 1
ATOM 1729 C C . ILE A 1 229 ? -14.847 -7.514 26.668 1.00 37.90 229 ILE A C 1
ATOM 1730 O O . ILE A 1 229 ? -14.432 -6.837 25.717 1.00 37.20 229 ILE A O 1
ATOM 1735 N N . ARG A 1 230 ? -14.228 -7.579 27.847 1.00 37.58 230 ARG A N 1
ATOM 1736 C CA . ARG A 1 230 ? -12.974 -6.868 28.090 1.00 37.33 230 ARG A CA 1
ATOM 1737 C C . ARG A 1 230 ? -11.859 -7.369 27.164 1.00 36.56 230 ARG A C 1
ATOM 1738 O O . ARG A 1 230 ? -11.076 -6.574 26.650 1.00 35.76 230 ARG A O 1
ATOM 1746 N N . HIS A 1 231 ? -11.798 -8.682 26.969 1.00 36.20 231 HIS A N 1
ATOM 1747 C CA . HIS A 1 231 ? -10.826 -9.291 26.062 1.00 36.57 231 HIS A CA 1
ATOM 1748 C C . HIS A 1 231 ? -11.114 -8.794 24.633 1.00 35.44 231 HIS A C 1
ATOM 1749 O O . HIS A 1 231 ? -10.201 -8.377 23.923 1.00 35.59 231 HIS A O 1
ATOM 1756 N N . ASN A 1 232 ? -12.387 -8.807 24.236 1.00 34.37 232 ASN A N 1
ATOM 1757 C CA . ASN A 1 232 ? -12.801 -8.230 22.935 1.00 33.72 232 ASN A CA 1
ATOM 1758 C C . ASN A 1 232 ? -12.281 -6.801 22.755 1.00 33.47 232 ASN A C 1
ATOM 1759 O O . ASN A 1 232 ? -11.601 -6.492 21.767 1.00 33.06 232 ASN A O 1
ATOM 1764 N N . ILE A 1 233 ? -12.550 -5.947 23.738 1.00 33.64 233 ILE A N 1
ATOM 1765 C CA . ILE A 1 233 ? -12.184 -4.532 23.644 1.00 33.62 233 ILE A CA 1
ATOM 1766 C C . ILE A 1 233 ? -10.696 -4.361 23.541 1.00 34.56 233 ILE A C 1
ATOM 1767 O O . ILE A 1 233 ? -10.220 -3.482 22.812 1.00 34.51 233 ILE A O 1
ATOM 1780 N N . THR A 1 235 ? -8.510 -6.169 22.024 1.00 37.89 235 THR A N 1
ATOM 1781 C CA . THR A 1 235 ? -7.976 -6.408 20.672 1.00 37.84 235 THR A CA 1
ATOM 1782 C C . THR A 1 235 ? -7.821 -5.139 19.828 1.00 38.19 235 THR A C 1
ATOM 1783 O O . THR A 1 235 ? -7.146 -5.173 18.791 1.00 38.42 235 THR A O 1
ATOM 1787 N N . VAL A 1 236 ? -8.452 -4.041 20.237 1.00 38.69 236 VAL A N 1
ATOM 1788 C CA . VAL A 1 236 ? -8.287 -2.760 19.515 1.00 39.68 236 VAL A CA 1
ATOM 1789 C C . VAL A 1 236 ? -7.491 -1.701 20.288 1.00 40.80 236 VAL A C 1
ATOM 1790 O O . VAL A 1 236 ? -7.410 -0.541 19.876 1.00 40.35 236 VAL A O 1
ATOM 1794 N N . VAL A 1 237 ? -6.904 -2.114 21.406 1.00 43.09 237 VAL A N 1
ATOM 1795 C CA . VAL A 1 237 ? -6.034 -1.245 22.211 1.00 45.39 237 VAL A CA 1
ATOM 1796 C C . VAL A 1 237 ? -4.607 -1.783 22.158 1.00 47.12 237 VAL A C 1
ATOM 1797 O O . VAL A 1 237 ? -4.382 -2.948 22.485 1.00 47.93 237 VAL A O 1
ATOM 1801 N N . GLN A 1 238 ? -3.659 -0.941 21.738 1.00 49.08 238 GLN A N 1
ATOM 1802 C CA . GLN A 1 238 ? -2.223 -1.286 21.654 1.00 51.11 238 GLN A CA 1
ATOM 1803 C C . GLN A 1 238 ? -1.605 -0.895 20.304 1.00 51.72 238 GLN A C 1
ATOM 1804 O O . GLN A 1 238 ? -2.270 -0.910 19.258 1.00 52.63 238 GLN A O 1
ATOM 1810 N N . ALA A 1 244 ? -6.081 1.767 28.407 1.00 54.20 244 ALA A N 1
ATOM 1811 C CA . ALA A 1 244 ? -7.042 1.625 29.500 1.00 53.87 244 ALA A CA 1
ATOM 1812 C C . ALA A 1 244 ? -8.133 2.712 29.499 1.00 53.44 244 ALA A C 1
ATOM 1813 O O . ALA A 1 244 ? -9.222 2.505 30.046 1.00 53.84 244 ALA A O 1
ATOM 1815 N N . ASP A 1 245 ? -7.846 3.865 28.894 1.00 52.57 245 ASP A N 1
ATOM 1816 C CA . ASP A 1 245 ? -8.864 4.918 28.762 1.00 51.26 245 ASP A CA 1
ATOM 1817 C C . ASP A 1 245 ? -9.074 5.358 27.305 1.00 49.46 245 ASP A C 1
ATOM 1818 O O . ASP A 1 245 ? -8.293 6.128 26.753 1.00 49.38 245 ASP A O 1
ATOM 1823 N N . LEU A 1 246 ? -10.169 4.883 26.716 1.00 47.19 246 LEU A N 1
ATOM 1824 C CA . LEU A 1 246 ? -10.438 5.058 25.298 1.00 44.65 246 LEU A CA 1
ATOM 1825 C C . LEU A 1 246 ? -11.338 6.265 24.975 1.00 42.80 246 LEU A C 1
ATOM 1826 O O . LEU A 1 246 ? -11.982 6.293 23.915 1.00 41.58 246 LEU A O 1
ATOM 1831 N N . SER A 1 247 ? -11.378 7.261 25.867 1.00 40.49 247 SER A N 1
ATOM 1832 C CA . SER A 1 247 ? -12.344 8.360 25.738 1.00 38.73 247 SER A CA 1
ATOM 1833 C C . SER A 1 247 ? -12.073 9.210 24.505 1.00 37.43 247 SER A C 1
ATOM 1834 O O . SER A 1 247 ? -12.960 9.872 23.982 1.00 36.96 247 SER A O 1
ATOM 1837 N N . SER A 1 248 ? -10.834 9.183 24.045 1.00 36.65 248 SER A N 1
ATOM 1838 C CA . SER A 1 248 ? -10.456 9.949 22.875 1.00 36.08 248 SER A CA 1
ATOM 1839 C C . SER A 1 248 ? -10.471 9.167 21.559 1.00 34.31 248 SER A C 1
ATOM 1840 O O . SER A 1 248 ? -10.210 9.745 20.514 1.00 34.35 248 SER A O 1
ATOM 1843 N N . PHE A 1 249 ? -10.744 7.863 21.620 1.00 33.22 249 PHE A N 1
ATOM 1844 C CA . PHE A 1 249 ? -10.979 7.054 20.420 1.00 31.92 249 PHE A CA 1
ATOM 1845 C C . PHE A 1 249 ? -12.286 7.516 19.778 1.00 31.16 249 PHE A C 1
ATOM 1846 O O . PHE A 1 249 ? -13.143 8.144 20.429 1.00 31.11 249 PHE A O 1
ATOM 1854 N N . VAL A 1 250 ? -12.440 7.198 18.503 1.00 29.11 250 VAL A N 1
ATOM 1855 C CA . VAL A 1 250 ? -13.612 7.616 17.748 1.00 28.27 250 VAL A CA 1
ATOM 1856 C C . VAL A 1 250 ? -14.265 6.350 17.305 1.00 27.34 250 VAL A C 1
ATOM 1857 O O . VAL A 1 250 ? -13.693 5.588 16.494 1.00 26.86 250 VAL A O 1
ATOM 1861 N N . PHE A 1 251 ? -15.441 6.087 17.865 1.00 26.09 251 PHE A N 1
ATOM 1862 C CA . PHE A 1 251 ? -16.101 4.820 17.596 1.00 25.83 251 PHE A CA 1
ATOM 1863 C C . PHE A 1 251 ? -17.127 5.029 16.495 1.00 25.77 251 PHE A C 1
ATOM 1864 O O . PHE A 1 251 ? -17.869 5.995 16.535 1.00 25.26 251 PHE A O 1
ATOM 1872 N N . SER A 1 252 ? -17.178 4.107 15.533 1.00 26.19 252 SER A N 1
ATOM 1873 C CA . SER A 1 252 ? -17.977 4.298 14.317 1.00 25.74 252 SER A CA 1
ATOM 1874 C C . SER A 1 252 ? -18.409 2.924 13.821 1.00 26.82 252 SER A C 1
ATOM 1875 O O . SER A 1 252 ? -18.002 1.883 14.374 1.00 27.31 252 SER A O 1
ATOM 1885 N N . GLY A 1 254 ? -21.378 1.488 10.425 1.00 26.63 254 GLY A N 1
ATOM 1886 C CA . GLY A 1 254 ? -21.947 1.838 9.133 1.00 26.58 254 GLY A CA 1
ATOM 1887 C C . GLY A 1 254 ? -22.803 3.102 9.202 1.00 26.49 254 GLY A C 1
ATOM 1888 O O . GLY A 1 254 ? -22.795 3.928 8.300 1.00 26.34 254 GLY A O 1
ATOM 1889 N N . SER A 1 255 ? -23.564 3.258 10.277 1.00 27.51 255 SER A N 1
ATOM 1890 C CA . SER A 1 255 ? -24.517 4.371 10.340 1.00 28.16 255 SER A CA 1
ATOM 1891 C C . SER A 1 255 ? -24.714 4.880 11.756 1.00 28.74 255 SER A C 1
ATOM 1892 O O . SER A 1 255 ? -25.665 5.608 12.036 1.00 29.24 255 SER A O 1
ATOM 1895 N N . GLY A 1 256 ? -23.807 4.494 12.648 1.00 29.02 256 GLY A N 1
ATOM 1896 C CA . GLY A 1 256 ? -23.792 5.041 13.989 1.00 29.16 256 GLY A CA 1
ATOM 1897 C C . GLY A 1 256 ? -24.780 4.414 14.951 1.00 29.37 256 GLY A C 1
ATOM 1898 O O . GLY A 1 256 ? -25.076 4.991 15.986 1.00 30.17 256 GLY A O 1
ATOM 1899 N N . VAL A 1 257 ? -25.286 3.234 14.628 1.00 29.48 257 VAL A N 1
ATOM 1900 C CA . VAL A 1 257 ? -26.198 2.536 15.531 1.00 29.92 257 VAL A CA 1
ATOM 1901 C C . VAL A 1 257 ? -25.460 1.466 16.348 1.00 29.70 257 VAL A C 1
ATOM 1902 O O . VAL A 1 257 ? -25.452 1.524 17.585 1.00 29.02 257 VAL A O 1
ATOM 1906 N N . THR A 1 258 ? -24.815 0.518 15.658 1.00 29.77 258 THR A N 1
ATOM 1907 C CA . THR A 1 258 ? -24.089 -0.555 16.342 1.00 29.60 258 THR A CA 1
ATOM 1908 C C . THR A 1 258 ? -22.881 -0.065 17.112 1.00 29.77 258 THR A C 1
ATOM 1909 O O . THR A 1 258 ? -22.447 -0.715 18.064 1.00 30.59 258 THR A O 1
ATOM 1913 N N . ALA A 1 259 ? -22.336 1.085 16.722 1.00 29.53 259 ALA A N 1
ATOM 1914 C CA . ALA A 1 259 ? -21.157 1.629 17.386 1.00 28.91 259 ALA A CA 1
ATOM 1915 C C . ALA A 1 259 ? -21.488 1.980 18.824 1.00 28.97 259 ALA A C 1
ATOM 1916 O O . ALA A 1 259 ? -20.610 1.974 19.702 1.00 28.57 259 ALA A O 1
ATOM 1918 N N . CYS A 1 260 ? -22.750 2.353 19.029 1.00 28.63 260 CYS A N 1
ATOM 1919 C CA . CYS A 1 260 ? -23.253 2.735 20.344 1.00 28.57 260 CYS A CA 1
ATOM 1920 C C . CYS A 1 260 ? -23.137 1.612 21.381 1.00 28.78 260 CYS A C 1
ATOM 1921 O O . CYS A 1 260 ? -22.898 1.880 22.551 1.00 29.00 260 CYS A O 1
ATOM 1924 N N . ILE A 1 261 ? -23.253 0.350 20.983 1.00 30.25 261 ILE A N 1
ATOM 1925 C CA . ILE A 1 261 ? -22.986 -0.701 21.988 1.00 31.18 261 ILE A CA 1
ATOM 1926 C C . ILE A 1 261 ? -21.483 -0.823 22.343 1.00 31.73 261 ILE A C 1
ATOM 1927 O O . ILE A 1 261 ? -21.138 -1.041 23.507 1.00 32.20 261 ILE A O 1
ATOM 1932 N N . ASN A 1 262 ? -20.600 -0.642 21.350 1.00 31.65 262 ASN A N 1
ATOM 1933 C CA . ASN A 1 262 ? -19.148 -0.630 21.595 1.00 31.17 262 ASN A CA 1
ATOM 1934 C C . ASN A 1 262 ? -18.795 0.493 22.576 1.00 30.76 262 ASN A C 1
ATOM 1935 O O . ASN A 1 262 ? -18.034 0.268 23.528 1.00 30.31 262 ASN A O 1
ATOM 1940 N N . ILE A 1 263 ? -19.378 1.685 22.384 1.00 30.83 263 ILE A N 1
ATOM 1941 C CA . ILE A 1 263 ? -19.202 2.816 23.333 1.00 30.43 263 ILE A CA 1
ATOM 1942 C C . ILE A 1 263 ? -19.811 2.512 24.722 1.00 31.32 263 ILE A C 1
ATOM 1943 O O . ILE A 1 263 ? -19.221 2.853 25.764 1.00 31.84 263 ILE A O 1
ATOM 1948 N N . ALA A 1 264 ? -20.992 1.902 24.710 1.00 31.06 264 ALA A N 1
ATOM 1949 C CA . ALA A 1 264 ? -21.710 1.492 25.918 1.00 31.96 264 ALA A CA 1
ATOM 1950 C C . ALA A 1 264 ? -20.943 0.454 26.745 1.00 32.39 264 ALA A C 1
ATOM 1951 O O . ALA A 1 264 ? -20.888 0.557 27.975 1.00 32.80 264 ALA A O 1
ATOM 1953 N N . LEU A 1 265 ? -20.388 -0.560 26.077 1.00 33.22 265 LEU A N 1
ATOM 1954 C CA . LEU A 1 265 ? -19.651 -1.612 26.788 1.00 33.50 265 LEU A CA 1
ATOM 1955 C C . LEU A 1 265 ? -18.343 -1.089 27.369 1.00 34.10 265 LEU A C 1
ATOM 1956 O O . LEU A 1 265 ? -18.011 -1.357 28.539 1.00 34.63 265 LEU A O 1
ATOM 1961 N N . VAL A 1 266 ? -17.605 -0.329 26.568 1.00 34.13 266 VAL A N 1
ATOM 1962 C CA . VAL A 1 266 ? -16.452 0.418 27.078 1.00 35.01 266 VAL A CA 1
ATOM 1963 C C . VAL A 1 266 ? -16.807 1.255 28.339 1.00 36.23 266 VAL A C 1
ATOM 1964 O O . VAL A 1 266 ? -16.098 1.166 29.351 1.00 36.53 266 VAL A O 1
ATOM 1968 N N . HIS A 1 267 ? -17.885 2.046 28.264 1.00 37.01 267 HIS A N 1
ATOM 1969 C CA . HIS A 1 267 ? -18.368 2.896 29.372 1.00 38.44 267 HIS A CA 1
ATOM 1970 C C . HIS A 1 267 ? -18.712 2.042 30.621 1.00 39.03 267 HIS A C 1
ATOM 1971 O O . HIS A 1 267 ? -18.222 2.305 31.733 1.00 39.34 267 HIS A O 1
ATOM 1978 N N . HIS A 1 268 ? -19.555 1.035 30.401 1.00 39.62 268 HIS A N 1
ATOM 1979 C CA . HIS A 1 268 ? -20.000 0.085 31.420 1.00 40.72 268 HIS A CA 1
ATOM 1980 C C . HIS A 1 268 ? -18.828 -0.575 32.142 1.00 41.14 268 HIS A C 1
ATOM 1981 O O . HIS A 1 268 ? -18.789 -0.598 33.373 1.00 41.09 268 HIS A O 1
ATOM 1988 N N . LEU A 1 269 ? -17.871 -1.100 31.373 1.00 41.31 269 LEU A N 1
ATOM 1989 C CA . LEU A 1 269 ? -16.700 -1.758 31.961 1.00 41.75 269 LEU A CA 1
ATOM 1990 C C . LEU A 1 269 ? -15.712 -0.791 32.621 1.00 41.54 269 LEU A C 1
ATOM 1991 O O . LEU A 1 269 ? -14.702 -1.234 33.158 1.00 42.03 269 LEU A O 1
ATOM 1996 N N . GLY A 1 270 ? -16.007 0.512 32.605 1.00 41.61 270 GLY A N 1
ATOM 1997 C CA . GLY A 1 270 ? -15.144 1.508 33.233 1.00 41.23 270 GLY A CA 1
ATOM 1998 C C . GLY A 1 270 ? -13.905 1.932 32.442 1.00 41.73 270 GLY A C 1
ATOM 1999 O O . GLY A 1 270 ? -13.000 2.585 32.978 1.00 41.67 270 GLY A O 1
ATOM 2000 N N . LEU A 1 271 ? -13.875 1.607 31.153 1.00 41.46 271 LEU A N 1
ATOM 2001 C CA . LEU A 1 271 ? -12.715 1.888 30.304 1.00 41.19 271 LEU A CA 1
ATOM 2002 C C . LEU A 1 271 ? -12.700 3.273 29.633 1.00 40.96 271 LEU A C 1
ATOM 2003 O O . LEU A 1 271 ? -11.791 3.571 28.843 1.00 41.57 271 LEU A O 1
ATOM 2008 N N . GLY A 1 272 ? -13.688 4.111 29.951 1.00 39.54 272 GLY A N 1
ATOM 2009 C CA . GLY A 1 272 ? -13.818 5.439 29.365 1.00 37.56 272 GLY A CA 1
ATOM 2010 C C . GLY A 1 272 ? -15.113 5.654 28.579 1.00 35.69 272 GLY A C 1
ATOM 2011 O O . GLY A 1 272 ? -16.027 4.846 28.661 1.00 34.96 272 GLY A O 1
ATOM 2012 N N . HIS A 1 273 ? -15.186 6.753 27.828 1.00 34.04 273 HIS A N 1
ATOM 2013 C CA . HIS A 1 273 ? -16.367 7.084 27.013 1.00 32.87 273 HIS A CA 1
ATOM 2014 C C . HIS A 1 273 ? -15.938 7.660 25.642 1.00 31.66 273 HIS A C 1
ATOM 2015 O O . HIS A 1 273 ? -15.831 8.876 25.463 1.00 31.78 273 HIS A O 1
ATOM 2022 N N . PRO A 1 274 ? -15.668 6.791 24.676 1.00 31.20 274 PRO A N 1
ATOM 2023 C CA . PRO A 1 274 ? -15.186 7.243 23.358 1.00 29.86 274 PRO A CA 1
ATOM 2024 C C . PRO A 1 274 ? -16.132 8.209 22.628 1.00 29.48 274 PRO A C 1
ATOM 2025 O O . PRO A 1 274 ? -17.350 8.199 22.835 1.00 28.10 274 PRO A O 1
ATOM 2029 N N . TYR A 1 275 ? -15.559 9.054 21.777 1.00 29.22 275 TYR A N 1
ATOM 2030 C CA . TYR A 1 275 ? -16.348 9.859 20.838 1.00 28.76 275 TYR A CA 1
ATOM 2031 C C . TYR A 1 275 ? -17.198 8.957 19.968 1.00 28.57 275 TYR A C 1
ATOM 2032 O O . TYR A 1 275 ? -16.806 7.818 19.664 1.00 29.32 275 TYR A O 1
ATOM 2041 N N . LEU A 1 276 ? -18.354 9.463 19.546 1.00 28.30 276 LEU A N 1
ATOM 2042 C CA . LEU A 1 276 ? -19.101 8.807 18.470 1.00 27.51 276 LEU A CA 1
ATOM 2043 C C . LEU A 1 276 ? -18.840 9.558 17.179 1.00 27.29 276 LEU A C 1
ATOM 2044 O O . LEU A 1 276 ? -18.829 10.790 17.172 1.00 27.21 276 LEU A O 1
ATOM 2049 N N . TYR A 1 277 ? -18.599 8.825 16.089 1.00 26.91 277 TYR A N 1
ATOM 2050 C CA . TYR A 1 277 ? -18.724 9.431 14.769 1.00 26.65 277 TYR A CA 1
ATOM 2051 C C . TYR A 1 277 ? -20.027 8.894 14.164 1.00 26.67 277 TYR A C 1
ATOM 2052 O O . TYR A 1 277 ? -20.047 7.800 13.574 1.00 27.06 277 TYR A O 1
ATOM 2061 N N . CYS A 1 278 ? -21.105 9.657 14.313 1.00 25.90 278 CYS A N 1
ATOM 2062 C CA . CYS A 1 278 ? -22.421 9.155 13.929 1.00 26.37 278 CYS A CA 1
ATOM 2063 C C . CYS A 1 278 ? -22.635 8.893 12.429 1.00 25.75 278 CYS A C 1
ATOM 2064 O O . CYS A 1 278 ? -23.214 7.859 12.042 1.00 25.69 278 CYS A O 1
ATOM 2067 N N . GLY A 1 279 ? -22.197 9.825 11.580 1.00 25.49 279 GLY A N 1
ATOM 2068 C CA . GLY A 1 279 ? -22.375 9.651 10.142 1.00 24.77 279 GLY A CA 1
ATOM 2069 C C . GLY A 1 279 ? -21.815 8.310 9.702 1.00 24.98 279 GLY A C 1
ATOM 2070 O O . GLY A 1 279 ? -22.466 7.569 8.961 1.00 25.06 279 GLY A O 1
ATOM 2071 N N . SER A 1 280 ? -20.607 7.989 10.181 1.00 24.20 280 SER A N 1
ATOM 2072 C CA . SER A 1 280 ? -20.027 6.652 10.029 1.00 24.36 280 SER A CA 1
ATOM 2073 C C . SER A 1 280 ? -19.718 6.319 8.551 1.00 24.72 280 SER A C 1
ATOM 2074 O O . SER A 1 280 ? -19.614 7.228 7.731 1.00 23.91 280 SER A O 1
ATOM 2077 N N . TRP A 1 281 ? -19.585 5.032 8.211 1.00 24.62 281 TRP A N 1
ATOM 2078 C CA . TRP A 1 281 ? -19.089 4.665 6.880 1.00 24.78 281 TRP A CA 1
ATOM 2079 C C . TRP A 1 281 ? -20.057 5.085 5.765 1.00 25.21 281 TRP A C 1
ATOM 2080 O O . TRP A 1 281 ? -19.626 5.512 4.702 1.00 24.52 281 TRP A O 1
ATOM 2091 N N . SER A 1 282 ? -21.358 5.003 6.033 1.00 25.97 282 SER A N 1
ATOM 2092 C CA . SER A 1 282 ? -22.360 5.418 5.034 1.00 26.20 282 SER A CA 1
ATOM 2093 C C . SER A 1 282 ? -22.094 6.862 4.627 1.00 26.82 282 SER A C 1
ATOM 2094 O O . SER A 1 282 ? -22.040 7.155 3.441 1.00 26.21 282 SER A O 1
ATOM 2097 N N . GLU A 1 283 ? -21.855 7.747 5.599 1.00 27.33 283 GLU A N 1
ATOM 2098 C CA . GLU A 1 283 ? -21.518 9.155 5.284 1.00 27.61 283 GLU A CA 1
ATOM 2099 C C . GLU A 1 283 ? -20.148 9.316 4.633 1.00 27.67 283 GLU A C 1
ATOM 2100 O O . GLU A 1 283 ? -20.004 9.912 3.532 1.00 27.37 283 GLU A O 1
ATOM 2106 N N . TYR A 1 284 ? -19.147 8.775 5.319 1.00 26.69 284 TYR A N 1
ATOM 2107 C CA . TYR A 1 284 ? -17.759 8.958 4.962 1.00 27.30 284 TYR A CA 1
ATOM 2108 C C . TYR A 1 284 ? -17.535 8.499 3.521 1.00 27.52 284 TYR A C 1
ATOM 2109 O O . TYR A 1 284 ? -16.993 9.240 2.701 1.00 27.88 284 TYR A O 1
ATOM 2118 N N . SER A 1 285 ? -17.965 7.277 3.220 1.00 27.75 285 SER A N 1
ATOM 2119 C CA . SER A 1 285 ? -17.763 6.705 1.892 1.00 28.84 285 SER A CA 1
ATOM 2120 C C . SER A 1 285 ? -18.534 7.415 0.773 1.00 29.47 285 SER A C 1
ATOM 2121 O O . SER A 1 285 ? -18.172 7.281 -0.395 1.00 30.23 285 SER A O 1
ATOM 2124 N N . GLY A 1 286 ? -19.599 8.127 1.122 1.00 29.11 286 GLY A N 1
ATOM 2125 C CA . GLY A 1 286 ? -20.294 8.971 0.166 1.00 29.97 286 GLY A CA 1
ATOM 2126 C C . GLY A 1 286 ? -19.559 10.270 -0.072 1.00 30.19 286 GLY A C 1
ATOM 2127 O O . GLY A 1 286 ? -19.339 10.657 -1.218 1.00 30.36 286 GLY A O 1
ATOM 2128 N N . LEU A 1 287 ? -19.170 10.957 1.003 1.00 30.88 287 LEU A N 1
ATOM 2129 C CA . LEU A 1 287 ? -18.437 12.223 0.884 1.00 31.04 287 LEU A CA 1
ATOM 2130 C C . LEU A 1 287 ? -17.095 12.062 0.194 1.00 30.69 287 LEU A C 1
ATOM 2131 O O . LEU A 1 287 ? -16.654 12.950 -0.527 1.00 30.87 287 LEU A O 1
ATOM 2136 N N . PHE A 1 288 ? -16.413 10.960 0.454 1.00 29.36 288 PHE A N 1
ATOM 2137 C CA . PHE A 1 288 ? -15.077 10.799 -0.099 1.00 29.60 288 PHE A CA 1
ATOM 2138 C C . PHE A 1 288 ? -15.038 9.699 -1.138 1.00 29.83 288 PHE A C 1
ATOM 2139 O O . PHE A 1 288 ? -14.066 8.960 -1.272 1.00 30.05 288 PHE A O 1
ATOM 2147 N N . ARG A 1 289 ? -16.109 9.619 -1.907 1.00 30.58 289 ARG A N 1
ATOM 2148 C CA . ARG A 1 289 ? -16.260 8.508 -2.838 1.00 31.75 289 ARG A CA 1
ATOM 2149 C C . ARG A 1 289 ? -15.135 8.414 -3.880 1.00 30.44 289 ARG A C 1
ATOM 2150 O O . ARG A 1 289 ? -14.606 7.323 -4.082 1.00 30.16 289 ARG A O 1
ATOM 2158 N N . PRO A 1 290 ? -14.740 9.525 -4.522 1.00 30.51 290 PRO A N 1
ATOM 2159 C CA . PRO A 1 290 ? -13.664 9.469 -5.525 1.00 29.74 290 PRO A CA 1
ATOM 2160 C C . PRO A 1 290 ? -12.321 8.919 -5.071 1.00 30.12 290 PRO A C 1
ATOM 2161 O O . PRO A 1 290 ? -11.853 7.988 -5.759 1.00 30.90 290 PRO A O 1
ATOM 2165 N N . PRO A 1 291 ? -11.677 9.461 -4.019 1.00 29.57 291 PRO A N 1
ATOM 2166 C CA . PRO A 1 291 ? -10.385 8.920 -3.593 1.00 28.86 291 PRO A CA 1
ATOM 2167 C C . PRO A 1 291 ? -10.515 7.500 -3.082 1.00 28.47 291 PRO A C 1
ATOM 2168 O O . PRO A 1 291 ? -9.590 6.695 -3.273 1.00 28.95 291 PRO A O 1
ATOM 2172 N N . ILE A 1 292 ? -11.640 7.174 -2.454 1.00 27.95 292 ILE A N 1
ATOM 2173 C CA . ILE A 1 292 ? -11.842 5.805 -1.987 1.00 27.64 292 ILE A CA 1
ATOM 2174 C C . ILE A 1 292 ? -11.864 4.790 -3.162 1.00 28.22 292 ILE A C 1
ATOM 2175 O O . ILE A 1 292 ? -11.197 3.748 -3.110 1.00 27.43 292 ILE A O 1
ATOM 2188 N N . ARG A 1 294 ? -10.570 5.162 -6.210 1.00 29.25 294 ARG A N 1
ATOM 2189 C CA . ARG A 1 294 ? -9.223 5.105 -6.773 1.00 29.41 294 ARG A CA 1
ATOM 2190 C C . ARG A 1 294 ? -8.248 4.227 -5.994 1.00 29.66 294 ARG A C 1
ATOM 2191 O O . ARG A 1 294 ? -7.509 3.455 -6.588 1.00 29.33 294 ARG A O 1
ATOM 2199 N N . SER A 1 295 ? -8.250 4.297 -4.667 1.00 29.65 295 SER A N 1
ATOM 2200 C CA . SER A 1 295 ? -7.407 3.360 -3.915 1.00 30.34 295 SER A CA 1
ATOM 2201 C C . SER A 1 295 ? -7.827 1.910 -4.110 1.00 28.87 295 SER A C 1
ATOM 2202 O O . SER A 1 295 ? -6.975 1.035 -4.155 1.00 29.52 295 SER A O 1
ATOM 2205 N N . ILE A 1 296 ? -9.128 1.652 -4.194 1.00 27.87 296 ILE A N 1
ATOM 2206 C CA . ILE A 1 296 ? -9.602 0.277 -4.399 1.00 27.03 296 ILE A CA 1
ATOM 2207 C C . ILE A 1 296 ? -9.179 -0.206 -5.775 1.00 27.45 296 ILE A C 1
ATOM 2208 O O . ILE A 1 296 ? -8.634 -1.312 -5.909 1.00 26.93 296 ILE A O 1
ATOM 2213 N N . ILE A 1 297 ? -9.391 0.634 -6.789 1.00 27.74 297 ILE A N 1
ATOM 2214 C CA . ILE A 1 297 ? -8.978 0.262 -8.136 1.00 29.11 297 ILE A CA 1
ATOM 2215 C C . ILE A 1 297 ? -7.449 0.047 -8.166 1.00 29.89 297 ILE A C 1
ATOM 2216 O O . ILE A 1 297 ? -6.965 -0.972 -8.659 1.00 29.89 297 ILE A O 1
ATOM 2221 N N . ASP A 1 298 ? -6.701 0.976 -7.587 1.00 31.01 298 ASP A N 1
ATOM 2222 C CA . ASP A 1 298 ? -5.250 0.802 -7.461 1.00 32.47 298 ASP A CA 1
ATOM 2223 C C . ASP A 1 298 ? -4.807 -0.458 -6.691 1.00 32.69 298 ASP A C 1
ATOM 2224 O O . ASP A 1 298 ? -3.972 -1.208 -7.172 1.00 32.94 298 ASP A O 1
ATOM 2229 N N . ASP A 1 299 ? -5.350 -0.691 -5.499 1.00 33.21 299 ASP A N 1
ATOM 2230 C CA . ASP A 1 299 ? -4.990 -1.864 -4.702 1.00 33.40 299 ASP A CA 1
ATOM 2231 C C . ASP A 1 299 ? -5.421 -3.197 -5.334 1.00 33.77 299 ASP A C 1
ATOM 2232 O O . ASP A 1 299 ? -4.656 -4.167 -5.339 1.00 33.10 299 ASP A O 1
ATOM 2237 N N . TYR A 1 300 ? -6.640 -3.244 -5.870 1.00 33.30 300 TYR A N 1
ATOM 2238 C CA . TYR A 1 300 ? -7.229 -4.518 -6.271 1.00 33.13 300 TYR A CA 1
ATOM 2239 C C . TYR A 1 300 ? -7.535 -4.678 -7.750 1.00 32.93 300 TYR A C 1
ATOM 2240 O O . TYR A 1 300 ? -8.038 -5.724 -8.146 1.00 33.71 300 TYR A O 1
ATOM 2249 N N . GLY A 1 301 ? -7.265 -3.659 -8.562 1.00 32.11 301 GLY A N 1
ATOM 2250 C CA . GLY A 1 301 ? -7.425 -3.790 -10.004 1.00 31.34 301 GLY A CA 1
ATOM 2251 C C . GLY A 1 301 ? -8.808 -3.437 -10.536 1.00 31.21 301 GLY A C 1
ATOM 2252 O O . GLY A 1 301 ? -8.986 -3.310 -11.755 1.00 31.48 301 GLY A O 1
ATOM 2261 N N . CYS A 1 303 ? -13.025 -1.791 -8.920 1.00 29.17 303 CYS A N 1
ATOM 2262 C CA . CYS A 1 303 ? -13.975 -1.495 -7.851 1.00 29.07 303 CYS A CA 1
ATOM 2263 C C . CYS A 1 303 ? -15.378 -1.670 -8.390 1.00 29.66 303 CYS A C 1
ATOM 2264 O O . CYS A 1 303 ? -15.639 -1.292 -9.530 1.00 30.40 303 CYS A O 1
ATOM 2275 N N . GLN A 1 305 ? -19.717 -1.168 -8.099 1.00 32.62 305 GLN A N 1
ATOM 2276 C CA . GLN A 1 305 ? -20.840 -0.465 -7.507 1.00 33.28 305 GLN A CA 1
ATOM 2277 C C . GLN A 1 305 ? -22.058 -1.326 -7.771 1.00 33.77 305 GLN A C 1
ATOM 2278 O O . GLN A 1 305 ? -22.379 -1.620 -8.930 1.00 33.03 305 GLN A O 1
ATOM 2292 N N . GLN A 1 307 ? -25.711 -2.751 -8.293 1.00 36.74 307 GLN A N 1
ATOM 2293 C CA . GLN A 1 307 ? -26.949 -2.281 -8.930 1.00 38.24 307 GLN A CA 1
ATOM 2294 C C . GLN A 1 307 ? -28.158 -2.947 -8.287 1.00 38.25 307 GLN A C 1
ATOM 2295 O O . GLN A 1 307 ? -29.296 -2.592 -8.578 1.00 39.45 307 GLN A O 1
ATOM 2301 N N . THR A 1 308 ? -27.890 -3.920 -7.419 1.00 37.95 308 THR A N 1
ATOM 2302 C CA . THR A 1 308 ? -28.899 -4.617 -6.644 1.00 37.46 308 THR A CA 1
ATOM 2303 C C . THR A 1 308 ? -28.458 -4.496 -5.201 1.00 37.75 308 THR A C 1
ATOM 2304 O O . THR A 1 308 ? -27.341 -4.074 -4.934 1.00 37.99 308 THR A O 1
ATOM 2308 N N . PRO A 1 309 ? -29.297 -4.922 -4.266 1.00 37.76 309 PRO A N 1
ATOM 2309 C CA . PRO A 1 309 ? -28.825 -5.215 -2.910 1.00 37.55 309 PRO A CA 1
ATOM 2310 C C . PRO A 1 309 ? -27.771 -6.309 -2.961 1.00 37.05 309 PRO A C 1
ATOM 2311 O O . PRO A 1 309 ? -27.702 -7.069 -3.945 1.00 37.22 309 PRO A O 1
ATOM 2315 N N . SER A 1 310 ? -26.972 -6.402 -1.905 1.00 35.84 310 SER A N 1
ATOM 2316 C CA . SER A 1 310 ? -25.906 -7.379 -1.856 1.00 34.40 310 SER A CA 1
ATOM 2317 C C . SER A 1 310 ? -26.487 -8.657 -1.297 1.00 34.91 310 SER A C 1
ATOM 2318 O O . SER A 1 310 ? -27.362 -8.629 -0.425 1.00 33.34 310 SER A O 1
ATOM 2321 N N . LEU A 1 311 ? -25.995 -9.778 -1.810 1.00 34.55 311 LEU A N 1
ATOM 2322 C CA . LEU A 1 311 ? -26.622 -11.061 -1.581 1.00 35.22 311 LEU A CA 1
ATOM 2323 C C . LEU A 1 311 ? -25.539 -12.041 -1.179 1.00 35.44 311 LEU A C 1
ATOM 2324 O O . LEU A 1 311 ? -25.462 -13.152 -1.706 1.00 34.73 311 LEU A O 1
ATOM 2329 N N . GLY A 1 312 ? -24.696 -11.610 -0.237 1.00 35.94 312 GLY A N 1
ATOM 2330 C CA . GLY A 1 312 ? -23.560 -12.393 0.228 1.00 36.32 312 GLY A CA 1
ATOM 2331 C C . GLY A 1 312 ? -23.866 -13.794 0.722 1.00 37.44 312 GLY A C 1
ATOM 2332 O O . GLY A 1 312 ? -22.985 -14.670 0.702 1.00 37.72 312 GLY A O 1
ATOM 2333 N N . ASP A 1 313 ? -25.099 -14.020 1.171 1.00 38.25 313 ASP A N 1
ATOM 2334 C CA . ASP A 1 313 ? -25.526 -15.359 1.578 1.00 39.41 313 ASP A CA 1
ATOM 2335 C C . ASP A 1 313 ? -26.032 -16.257 0.420 1.00 39.15 313 ASP A C 1
ATOM 2336 O O . ASP A 1 313 ? -26.309 -17.436 0.634 1.00 39.05 313 ASP A O 1
ATOM 2341 N N . ASN A 1 314 ? -26.143 -15.704 -0.787 1.00 38.85 314 ASN A N 1
ATOM 2342 C CA . ASN A 1 314 ? -26.570 -16.479 -1.952 1.00 38.45 314 ASN A CA 1
ATOM 2343 C C . ASN A 1 314 ? -25.366 -17.248 -2.493 1.00 39.08 314 ASN A C 1
ATOM 2344 O O . ASN A 1 314 ? -24.221 -16.948 -2.129 1.00 39.19 314 ASN A O 1
ATOM 2349 N N . PRO A 1 315 ? -25.605 -18.250 -3.340 1.00 39.86 315 PRO A N 1
ATOM 2350 C CA . PRO A 1 315 ? -24.506 -18.992 -3.963 1.00 40.08 315 PRO A CA 1
ATOM 2351 C C . PRO A 1 315 ? -23.593 -18.076 -4.788 1.00 40.69 315 PRO A C 1
ATOM 2352 O O . PRO A 1 315 ? -24.080 -17.152 -5.452 1.00 40.58 315 PRO A O 1
ATOM 2356 N N . LYS A 1 316 ? -22.285 -18.308 -4.714 1.00 41.35 316 LYS A N 1
ATOM 2357 C CA . LYS A 1 316 ? -21.328 -17.616 -5.574 1.00 42.54 316 LYS A CA 1
ATOM 2358 C C . LYS A 1 316 ? -21.664 -17.862 -7.045 1.00 42.52 316 LYS A C 1
ATOM 2359 O O . LYS A 1 316 ? -22.195 -18.920 -7.391 1.00 42.50 316 LYS A O 1
ATOM 2365 N N . ALA A 1 317 ? -21.369 -16.887 -7.904 1.00 42.17 317 ALA A N 1
ATOM 2366 C CA . ALA A 1 317 ? -21.425 -17.108 -9.346 1.00 42.27 317 ALA A CA 1
ATOM 2367 C C . ALA A 1 317 ? -20.564 -18.314 -9.705 1.00 42.45 317 ALA A C 1
ATOM 2368 O O . ALA A 1 317 ? -19.472 -18.477 -9.181 1.00 42.22 317 ALA A O 1
ATOM 2370 N N . ASN A 1 318 ? -21.080 -19.175 -10.570 1.00 43.35 318 ASN A N 1
ATOM 2371 C CA . ASN A 1 318 ? -20.308 -20.289 -11.097 1.00 44.02 318 ASN A CA 1
ATOM 2372 C C . ASN A 1 318 ? -20.556 -20.370 -12.574 1.00 44.56 318 ASN A C 1
ATOM 2373 O O . ASN A 1 318 ? -21.663 -20.699 -13.008 1.00 44.08 318 ASN A O 1
ATOM 2378 N N . LEU A 1 319 ? -19.510 -20.079 -13.343 1.00 45.62 319 LEU A N 1
ATOM 2379 C CA . LEU A 1 319 ? -19.600 -20.026 -14.798 1.00 46.70 319 LEU A CA 1
ATOM 2380 C C . LEU A 1 319 ? -19.776 -21.403 -15.458 1.00 46.92 319 LEU A C 1
ATOM 2381 O O . LEU A 1 319 ? -20.090 -21.477 -16.640 1.00 47.23 319 LEU A O 1
ATOM 2386 N N . ASP A 1 320 ? -19.583 -22.485 -14.703 1.00 47.15 320 ASP A N 1
ATOM 2387 C CA . ASP A 1 320 ? -19.882 -23.827 -15.230 1.00 47.54 320 ASP A CA 1
ATOM 2388 C C . ASP A 1 320 ? -21.371 -24.124 -15.269 1.00 47.36 320 ASP A C 1
ATOM 2389 O O . ASP A 1 320 ? -21.811 -24.988 -16.032 1.00 47.75 320 ASP A O 1
ATOM 2394 N N . THR A 1 321 ? -22.147 -23.423 -14.444 1.00 46.72 321 THR A N 1
ATOM 2395 C CA . THR A 1 321 ? -23.570 -23.713 -14.332 1.00 46.29 321 THR A CA 1
ATOM 2396 C C . THR A 1 321 ? -24.434 -22.521 -14.671 1.00 45.69 321 THR A C 1
ATOM 2397 O O . THR A 1 321 ? -25.659 -22.610 -14.648 1.00 46.03 321 THR A O 1
ATOM 2409 N N . THR A 1 323 ? -24.876 -18.771 -17.127 1.00 41.91 323 THR A N 1
ATOM 2410 C CA . THR A 1 323 ? -24.436 -17.708 -18.022 1.00 41.08 323 THR A CA 1
ATOM 2411 C C . THR A 1 323 ? -24.847 -16.331 -17.517 1.00 40.78 323 THR A C 1
ATOM 2412 O O . THR A 1 323 ? -26.005 -16.089 -17.135 1.00 40.16 323 THR A O 1
ATOM 2416 N N . LEU A 1 324 ? -23.845 -15.459 -17.474 1.00 40.10 324 LEU A N 1
ATOM 2417 C CA . LEU A 1 324 ? -23.981 -14.113 -16.934 1.00 39.56 324 LEU A CA 1
ATOM 2418 C C . LEU A 1 324 ? -24.634 -13.245 -17.956 1.00 39.55 324 LEU A C 1
ATOM 2419 O O . LEU A 1 324 ? -24.552 -13.515 -19.164 1.00 39.37 324 LEU A O 1
ATOM 2424 N N . LYS A 1 325 ? -25.293 -12.206 -17.466 1.00 39.47 325 LYS A N 1
ATOM 2425 C CA . LYS A 1 325 ? -25.725 -11.115 -18.309 1.00 40.03 325 LYS A CA 1
ATOM 2426 C C . LYS A 1 325 ? -24.689 -10.015 -18.202 1.00 39.72 325 LYS A C 1
ATOM 2427 O O . LYS A 1 325 ? -24.467 -9.449 -17.123 1.00 40.11 325 LYS A O 1
ATOM 2433 N N . VAL A 1 326 ? -24.052 -9.721 -19.326 1.00 39.11 326 VAL A N 1
ATOM 2434 C CA . VAL A 1 326 ? -23.004 -8.722 -19.376 1.00 38.63 326 VAL A CA 1
ATOM 2435 C C . VAL A 1 326 ? -23.482 -7.566 -20.235 1.00 39.40 326 VAL A C 1
ATOM 2436 O O . VAL A 1 326 ? -23.877 -7.751 -21.392 1.00 39.23 326 VAL A O 1
ATOM 2440 N N . ASP A 1 327 ? -23.451 -6.380 -19.643 1.00 40.13 327 ASP A N 1
ATOM 2441 C CA . ASP A 1 327 ? -24.007 -5.176 -20.244 1.00 41.61 327 ASP A CA 1
ATOM 2442 C C . ASP A 1 327 ? -25.438 -5.389 -20.759 1.00 41.90 327 ASP A C 1
ATOM 2443 O O . ASP A 1 327 ? -25.820 -4.834 -21.787 1.00 41.85 327 ASP A O 1
ATOM 2448 N N . GLY A 1 328 ? -26.198 -6.214 -20.042 1.00 42.64 328 GLY A N 1
ATOM 2449 C CA . GLY A 1 328 ? -27.616 -6.422 -20.306 1.00 44.11 328 GLY A CA 1
ATOM 2450 C C . GLY A 1 328 ? -28.009 -7.479 -21.333 1.00 45.22 328 GLY A C 1
ATOM 2451 O O . GLY A 1 328 ? -29.141 -7.469 -21.847 1.00 45.49 328 GLY A O 1
ATOM 2452 N N . ALA A 1 329 ? -27.083 -8.385 -21.642 1.00 45.42 329 ALA A N 1
ATOM 2453 C CA . ALA A 1 329 ? -27.347 -9.478 -22.574 1.00 45.74 329 ALA A CA 1
ATOM 2454 C C . ALA A 1 329 ? -26.642 -10.745 -22.110 1.00 45.76 329 ALA A C 1
ATOM 2455 O O . ALA A 1 329 ? -25.509 -10.672 -21.628 1.00 45.70 329 ALA A O 1
ATOM 2457 N N . PRO A 1 330 ? -27.300 -11.901 -22.239 1.00 46.19 330 PRO A N 1
ATOM 2458 C CA . PRO A 1 330 ? -26.670 -13.180 -21.894 1.00 46.46 330 PRO A CA 1
ATOM 2459 C C . PRO A 1 330 ? -25.334 -13.294 -22.608 1.00 47.04 330 PRO A C 1
ATOM 2460 O O . PRO A 1 330 ? -25.227 -12.938 -23.790 1.00 47.05 330 PRO A O 1
ATOM 2471 N N . GLU A 1 332 ? -22.272 -15.784 -23.290 1.00 49.65 332 GLU A N 1
ATOM 2472 C CA . GLU A 1 332 ? -21.654 -17.102 -23.264 1.00 50.56 332 GLU A CA 1
ATOM 2473 C C . GLU A 1 332 ? -20.135 -16.996 -23.428 1.00 50.21 332 GLU A C 1
ATOM 2474 O O . GLU A 1 332 ? -19.403 -17.906 -23.034 1.00 51.04 332 GLU A O 1
ATOM 2480 N N . ARG A 1 333 ? -19.662 -15.871 -23.960 1.00 49.35 333 ARG A N 1
ATOM 2481 C CA . ARG A 1 333 ? -18.219 -15.653 -24.129 1.00 48.94 333 ARG A CA 1
ATOM 2482 C C . ARG A 1 333 ? -17.604 -14.570 -23.200 1.00 47.46 333 ARG A C 1
ATOM 2483 O O . ARG A 1 333 ? -17.069 -13.571 -23.706 1.00 47.41 333 ARG A O 1
ATOM 2491 N N . PRO A 1 334 ? -17.648 -14.732 -21.872 1.00 45.80 334 PRO A N 1
ATOM 2492 C CA . PRO A 1 334 ? -17.097 -13.690 -20.991 1.00 44.38 334 PRO A CA 1
ATOM 2493 C C . PRO A 1 334 ? -15.567 -13.697 -21.055 1.00 42.96 334 PRO A C 1
ATOM 2494 O O . PRO A 1 334 ? -14.985 -14.738 -20.789 1.00 42.62 334 PRO A O 1
ATOM 2498 N N . ASP A 1 335 ? -14.937 -12.582 -21.423 1.00 41.83 335 ASP A N 1
ATOM 2499 C CA . ASP A 1 335 ? -13.473 -12.492 -21.385 1.00 40.73 335 ASP A CA 1
ATOM 2500 C C . ASP A 1 335 ? -12.935 -12.636 -19.963 1.00 39.65 335 ASP A C 1
ATOM 2501 O O . ASP A 1 335 ? -13.713 -12.693 -19.015 1.00 39.77 335 ASP A O 1
ATOM 2506 N N . ALA A 1 336 ? -11.610 -12.667 -19.835 1.00 37.94 336 ALA A N 1
ATOM 2507 C CA . ALA A 1 336 ? -10.931 -12.929 -18.561 1.00 36.96 336 ALA A CA 1
ATOM 2508 C C . ALA A 1 336 ? -11.216 -11.923 -17.443 1.00 36.24 336 ALA A C 1
ATOM 2509 O O . ALA A 1 336 ? -11.325 -12.308 -16.293 1.00 35.96 336 ALA A O 1
ATOM 2511 N N . GLU A 1 337 ? -11.303 -10.640 -17.782 1.00 36.30 337 GLU A N 1
ATOM 2512 C CA . GLU A 1 337 ? -11.690 -9.588 -16.835 1.00 36.65 337 GLU A CA 1
ATOM 2513 C C . GLU A 1 337 ? -13.082 -9.801 -16.215 1.00 35.85 337 GLU A C 1
ATOM 2514 O O . GLU A 1 337 ? -13.244 -9.723 -14.989 1.00 35.75 337 GLU A O 1
ATOM 2520 N N . VAL A 1 338 ? -14.081 -10.053 -17.061 1.00 35.05 338 VAL A N 1
ATOM 2521 C CA . VAL A 1 338 ? -15.446 -10.304 -16.596 1.00 34.36 338 VAL A CA 1
ATOM 2522 C C . VAL A 1 338 ? -15.467 -11.558 -15.737 1.00 34.01 338 VAL A C 1
ATOM 2523 O O . VAL A 1 338 ? -16.038 -11.563 -14.640 1.00 33.31 338 VAL A O 1
ATOM 2527 N N . GLN A 1 339 ? -14.807 -12.610 -16.212 1.00 33.33 339 GLN A N 1
ATOM 2528 C CA . GLN A 1 339 ? -14.700 -13.847 -15.437 1.00 33.29 339 GLN A CA 1
ATOM 2529 C C . GLN A 1 339 ? -14.083 -13.605 -14.055 1.00 31.91 339 GLN A C 1
ATOM 2530 O O . GLN A 1 339 ? -14.581 -14.109 -13.071 1.00 31.20 339 GLN A O 1
ATOM 2536 N N . SER A 1 340 ? -13.010 -12.833 -13.989 1.00 31.86 340 SER A N 1
ATOM 2537 C CA . SER A 1 340 ? -12.413 -12.437 -12.692 1.00 31.97 340 SER A CA 1
ATOM 2538 C C . SER A 1 340 ? -13.367 -11.709 -11.758 1.00 30.75 340 SER A C 1
ATOM 2539 O O . SER A 1 340 ? -13.450 -12.009 -10.551 1.00 31.49 340 SER A O 1
ATOM 2542 N N . ALA A 1 341 ? -14.046 -10.709 -12.306 1.00 29.83 341 ALA A N 1
ATOM 2543 C CA . ALA A 1 341 ? -15.012 -9.923 -11.557 1.00 28.53 341 ALA A CA 1
ATOM 2544 C C . ALA A 1 341 ? -16.110 -10.829 -10.996 1.00 28.64 341 ALA A C 1
ATOM 2545 O O . ALA A 1 341 ? -16.500 -10.718 -9.825 1.00 25.85 341 ALA A O 1
ATOM 2547 N N . ALA A 1 342 ? -16.582 -11.752 -11.837 1.00 29.18 342 ALA A N 1
ATOM 2548 C CA . ALA A 1 342 ? -17.666 -12.638 -11.457 1.00 30.33 342 ALA A CA 1
ATOM 2549 C C . ALA A 1 342 ? -17.331 -13.543 -10.288 1.00 31.27 342 ALA A C 1
ATOM 2550 O O . ALA A 1 342 ? -18.229 -13.974 -9.595 1.00 31.25 342 ALA A O 1
ATOM 2552 N N . THR A 1 343 ? -16.049 -13.830 -10.042 1.00 31.76 343 THR A N 1
ATOM 2553 C CA . THR A 1 343 ? -15.692 -14.624 -8.863 1.00 32.46 343 THR A CA 1
ATOM 2554 C C . THR A 1 343 ? -16.052 -13.921 -7.544 1.00 32.25 343 THR A C 1
ATOM 2555 O O . THR A 1 343 ? -16.014 -14.547 -6.471 1.00 32.20 343 THR A O 1
ATOM 2559 N N . HIS A 1 344 ? -16.348 -12.623 -7.613 1.00 31.55 344 HIS A N 1
ATOM 2560 C CA . HIS A 1 344 ? -16.707 -11.848 -6.414 1.00 31.08 344 HIS A CA 1
ATOM 2561 C C . HIS A 1 344 ? -18.218 -11.668 -6.259 1.00 30.69 344 HIS A C 1
ATOM 2562 O O . HIS A 1 344 ? -18.678 -11.042 -5.294 1.00 30.41 344 HIS A O 1
ATOM 2569 N N . LEU A 1 345 ? -18.990 -12.201 -7.203 1.00 29.93 345 LEU A N 1
ATOM 2570 C CA . LEU A 1 345 ? -20.428 -11.974 -7.199 1.00 29.46 345 LEU A CA 1
ATOM 2571 C C . LEU A 1 345 ? -21.273 -13.181 -6.804 1.00 29.50 345 LEU A C 1
ATOM 2572 O O . LEU A 1 345 ? -20.791 -14.316 -6.797 1.00 29.83 345 LEU A O 1
ATOM 2577 N N . HIS A 1 346 ? -22.533 -12.920 -6.456 1.00 29.82 346 HIS A N 1
ATOM 2578 C CA . HIS A 1 346 ? -23.459 -13.970 -6.028 1.00 30.37 346 HIS A CA 1
ATOM 2579 C C . HIS A 1 346 ? -24.728 -13.977 -6.861 1.00 30.15 346 HIS A C 1
ATOM 2580 O O . HIS A 1 346 ? -25.084 -12.973 -7.481 1.00 30.01 346 HIS A O 1
ATOM 2587 N N . ALA A 1 347 ? -25.381 -15.138 -6.851 1.00 30.60 347 ALA A N 1
ATOM 2588 C CA . ALA A 1 347 ? -26.636 -15.382 -7.526 1.00 30.78 347 ALA A CA 1
ATOM 2589 C C . ALA A 1 347 ? -27.610 -14.280 -7.203 1.00 31.00 347 ALA A C 1
ATOM 2590 O O . ALA A 1 347 ? -27.877 -13.996 -6.029 1.00 31.15 347 ALA A O 1
ATOM 2592 N N . GLY A 1 348 ? -28.109 -13.634 -8.252 1.00 30.51 348 GLY A N 1
ATOM 2593 C CA . GLY A 1 348 ? -29.060 -12.553 -8.101 1.00 30.76 348 GLY A CA 1
ATOM 2594 C C . GLY A 1 348 ? -28.463 -11.150 -8.125 1.00 31.14 348 GLY A C 1
ATOM 2595 O O . GLY A 1 348 ? -29.202 -10.188 -8.245 1.00 30.28 348 GLY A O 1
ATOM 2596 N N . GLU A 1 349 ? -27.136 -11.022 -8.001 1.00 30.86 349 GLU A N 1
ATOM 2597 C CA . GLU A 1 349 ? -26.526 -9.701 -7.922 1.00 30.53 349 GLU A CA 1
ATOM 2598 C C . GLU A 1 349 ? -26.245 -9.118 -9.287 1.00 30.51 349 GLU A C 1
ATOM 2599 O O . GLU A 1 349 ? -26.065 -9.851 -10.262 1.00 30.61 349 GLU A O 1
ATOM 2605 N N . ALA A 1 350 ? -26.232 -7.793 -9.355 1.00 30.34 350 ALA A N 1
ATOM 2606 C CA . ALA A 1 350 ? -25.726 -7.088 -10.521 1.00 31.01 350 ALA A CA 1
ATOM 2607 C C . ALA A 1 350 ? -24.826 -5.966 -10.025 1.00 31.16 350 ALA A C 1
ATOM 2608 O O . ALA A 1 350 ? -25.070 -5.386 -8.956 1.00 31.10 350 ALA A O 1
ATOM 2610 N N . ALA A 1 351 ? -23.789 -5.664 -10.796 1.00 31.32 351 ALA A N 1
ATOM 2611 C CA . ALA A 1 351 ? -22.802 -4.674 -10.353 1.00 31.27 351 ALA A CA 1
ATOM 2612 C C . ALA A 1 351 ? -22.145 -4.054 -11.565 1.00 30.97 351 ALA A C 1
ATOM 2613 O O . ALA A 1 351 ? -21.995 -4.706 -12.597 1.00 30.95 351 ALA A O 1
ATOM 2615 N N . THR A 1 352 ? -21.819 -2.772 -11.458 1.00 31.06 352 THR A N 1
ATOM 2616 C CA . THR A 1 352 ? -21.011 -2.100 -12.455 1.00 30.58 352 THR A CA 1
ATOM 2617 C C . THR A 1 352 ? -19.579 -2.177 -11.981 1.00 30.65 352 THR A C 1
ATOM 2618 O O . THR A 1 352 ? -19.268 -1.811 -10.850 1.00 30.25 352 THR A O 1
ATOM 2622 N N . VAL A 1 353 ? -18.717 -2.698 -12.837 1.00 29.81 353 VAL A N 1
ATOM 2623 C CA . VAL A 1 353 ? -17.333 -2.905 -12.477 1.00 29.91 353 VAL A CA 1
ATOM 2624 C C . VAL A 1 353 ? -16.443 -1.914 -13.233 1.00 29.89 353 VAL A C 1
ATOM 2625 O O . VAL A 1 353 ? -16.533 -1.795 -14.455 1.00 29.46 353 VAL A O 1
ATOM 2629 N N . TYR A 1 354 ? -15.639 -1.183 -12.468 1.00 29.76 354 TYR A N 1
ATOM 2630 C CA . TYR A 1 354 ? -14.657 -0.238 -12.982 1.00 30.67 354 TYR A CA 1
ATOM 2631 C C . TYR A 1 354 ? -13.285 -0.868 -12.888 1.00 31.55 354 TYR A C 1
ATOM 2632 O O . TYR A 1 354 ? -12.756 -1.039 -11.788 1.00 31.47 354 TYR A O 1
ATOM 2641 N N . PHE A 1 355 ? -12.717 -1.233 -14.032 1.00 32.41 355 PHE A N 1
ATOM 2642 C CA . PHE A 1 355 ? -11.390 -1.843 -14.082 1.00 34.31 355 PHE A CA 1
ATOM 2643 C C . PHE A 1 355 ? -10.249 -0.813 -14.173 1.00 35.11 355 PHE A C 1
ATOM 2644 O O . PHE A 1 355 ? -10.418 0.235 -14.764 1.00 34.72 355 PHE A O 1
ATOM 2652 N N . LYS A 1 356 ? -9.085 -1.136 -13.613 1.00 36.77 356 LYS A N 1
ATOM 2653 C CA . LYS A 1 356 ? -7.909 -0.240 -13.674 1.00 38.96 356 LYS A CA 1
ATOM 2654 C C . LYS A 1 356 ? -7.587 0.243 -15.106 1.00 40.21 356 LYS A C 1
ATOM 2655 O O . LYS A 1 356 ? -7.166 1.378 -15.295 1.00 41.00 356 LYS A O 1
ATOM 2661 N N . SER A 1 357 ? -7.837 -0.599 -16.106 1.00 41.70 357 SER A N 1
ATOM 2662 C CA . SER A 1 357 ? -7.694 -0.226 -17.523 1.00 43.16 357 SER A CA 1
ATOM 2663 C C . SER A 1 357 ? -8.540 0.959 -17.993 1.00 43.61 357 SER A C 1
ATOM 2664 O O . SER A 1 357 ? -8.205 1.623 -18.988 1.00 44.43 357 SER A O 1
ATOM 2667 N N . GLY A 1 358 ? -9.652 1.211 -17.316 1.00 43.45 358 GLY A N 1
ATOM 2668 C CA . GLY A 1 358 ? -10.580 2.218 -17.797 1.00 42.71 358 GLY A CA 1
ATOM 2669 C C . GLY A 1 358 ? -11.853 1.585 -18.317 1.00 42.32 358 GLY A C 1
ATOM 2670 O O . GLY A 1 358 ? -12.847 2.280 -18.536 1.00 42.88 358 GLY A O 1
ATOM 2671 N N . ARG A 1 359 ? -11.818 0.268 -18.494 1.00 41.54 359 ARG A N 1
ATOM 2672 C CA . ARG A 1 359 ? -12.988 -0.526 -18.860 1.00 41.27 359 ARG A CA 1
ATOM 2673 C C . ARG A 1 359 ? -14.079 -0.533 -17.790 1.00 40.33 359 ARG A C 1
ATOM 2674 O O . ARG A 1 359 ? -13.788 -0.677 -16.599 1.00 39.75 359 ARG A O 1
ATOM 2682 N N . VAL A 1 360 ? -15.326 -0.373 -18.242 1.00 39.56 360 VAL A N 1
ATOM 2683 C CA . VAL A 1 360 ? -16.515 -0.361 -17.397 1.00 38.67 360 VAL A CA 1
ATOM 2684 C C . VAL A 1 360 ? -17.525 -1.357 -17.990 1.00 38.37 360 VAL A C 1
ATOM 2685 O O . VAL A 1 360 ? -17.844 -1.274 -19.177 1.00 37.75 360 VAL A O 1
ATOM 2689 N N . VAL A 1 361 ? -18.005 -2.292 -17.162 1.00 37.43 361 VAL A N 1
ATOM 2690 C CA . VAL A 1 361 ? -18.932 -3.341 -17.574 1.00 36.89 361 VAL A CA 1
ATOM 2691 C C . VAL A 1 361 ? -19.944 -3.592 -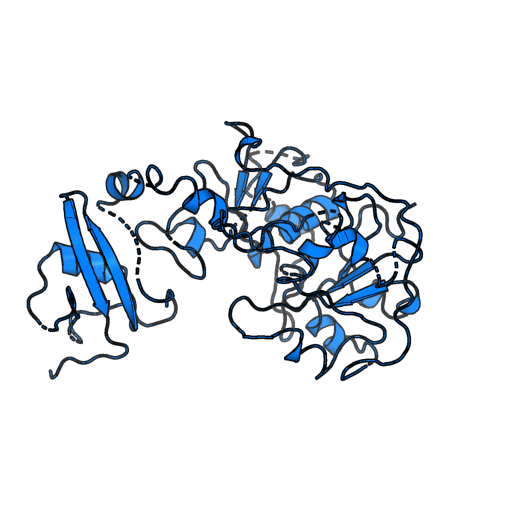16.482 1.00 36.34 361 VAL A C 1
ATOM 2692 O O . VAL A 1 361 ? -19.595 -3.543 -15.296 1.00 35.93 361 VAL A O 1
ATOM 2696 N N . THR A 1 362 ? -21.177 -3.899 -16.875 1.00 35.03 362 THR A N 1
ATOM 2697 C CA . THR A 1 362 ? -22.190 -4.371 -15.929 1.00 34.54 362 THR A CA 1
ATOM 2698 C C . THR A 1 362 ? -22.325 -5.876 -16.021 1.00 33.67 362 THR A C 1
ATOM 2699 O O . THR A 1 362 ? -22.417 -6.439 -17.113 1.00 33.71 362 THR A O 1
ATOM 2703 N N . ILE A 1 363 ? -22.336 -6.529 -14.866 1.00 32.19 363 ILE A N 1
ATOM 2704 C CA . ILE A 1 363 ? -22.428 -7.966 -14.811 1.00 30.78 363 ILE A CA 1
ATOM 2705 C C . ILE A 1 363 ? -23.600 -8.350 -13.913 1.00 31.71 363 ILE A C 1
ATOM 2706 O O . ILE A 1 363 ? -23.728 -7.852 -12.792 1.00 31.36 363 ILE A O 1
ATOM 2711 N N . GLU A 1 364 ? -24.451 -9.246 -14.394 1.00 32.10 364 GLU A N 1
ATOM 2712 C CA . GLU A 1 364 ? -25.540 -9.751 -13.567 1.00 32.91 364 GLU A CA 1
ATOM 2713 C C . GLU A 1 364 ? -25.506 -11.275 -13.528 1.00 33.11 364 GLU A C 1
ATOM 2714 O O . GLU A 1 364 ? -25.325 -11.934 -14.560 1.00 32.42 364 GLU A O 1
ATOM 2720 N N . VAL A 1 365 ? -25.641 -11.815 -12.320 1.00 32.44 365 VAL A N 1
ATOM 2721 C CA . VAL A 1 365 ? -25.639 -13.247 -12.094 1.00 32.49 365 VAL A CA 1
ATOM 2722 C C . VAL A 1 365 ? -27.092 -13.731 -11.953 1.00 33.32 365 VAL A C 1
ATOM 2723 O O . VAL A 1 365 ? -27.863 -13.149 -11.171 1.00 33.09 365 VAL A O 1
ATOM 2727 N N . PRO A 1 366 ? -27.471 -14.784 -12.692 1.00 33.26 366 PRO A N 1
ATOM 2728 C CA . PRO A 1 366 ? -28.840 -15.309 -12.616 1.00 33.85 366 PRO A CA 1
ATOM 2729 C C . PRO A 1 366 ? -29.154 -15.812 -11.204 1.00 33.87 366 PRO A C 1
ATOM 2730 O O . PRO A 1 366 ? -28.263 -16.281 -10.486 1.00 34.01 366 PRO A O 1
ATOM 2734 N N . VAL A 1 367 ? -30.422 -15.721 -10.827 1.00 34.48 367 VAL A N 1
ATOM 2735 C CA . VAL A 1 367 ? -30.856 -16.073 -9.478 1.00 35.10 367 VAL A CA 1
ATOM 2736 C C . VAL A 1 367 ? -30.633 -17.541 -9.191 1.00 35.65 367 VAL A C 1
ATOM 2737 O O . VAL A 1 367 ? -30.507 -17.933 -8.037 1.00 35.72 367 VAL A O 1
ATOM 2741 N N . VAL A 1 368 ? -30.554 -18.341 -10.255 1.00 36.28 368 VAL A N 1
ATOM 2742 C CA . VAL A 1 368 ? -30.393 -19.785 -10.159 1.00 36.99 368 VAL A CA 1
ATOM 2743 C C . VAL A 1 368 ? -29.593 -20.298 -11.396 1.00 37.48 368 VAL A C 1
ATOM 2744 O O . VAL A 1 368 ? -29.566 -19.607 -12.410 1.00 37.19 368 VAL A O 1
ATOM 2748 N N . PRO A 1 369 ? -28.895 -21.439 -11.319 1.00 38.02 369 PRO A N 1
ATOM 2749 C CA . PRO A 1 369 ? -28.191 -21.963 -12.499 1.00 38.95 369 PRO A CA 1
ATOM 2750 C C . PRO A 1 369 ? -2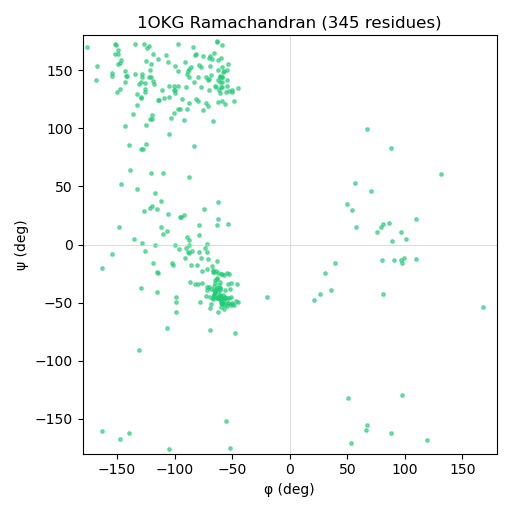9.123 -22.024 -13.718 1.00 39.87 369 PRO A C 1
ATOM 2751 O O . PRO A 1 369 ? -30.266 -22.437 -13.603 1.00 39.16 369 PRO A O 1
ATOM 2755 N N . ASN A 1 370 ? -28.635 -21.539 -14.853 1.00 41.52 370 ASN A N 1
ATOM 2756 C CA . ASN A 1 370 ? -29.485 -21.276 -16.015 1.00 43.36 370 ASN A CA 1
ATOM 2757 C C . ASN A 1 370 ? -28.890 -21.774 -17.333 1.00 45.62 370 ASN A C 1
ATOM 275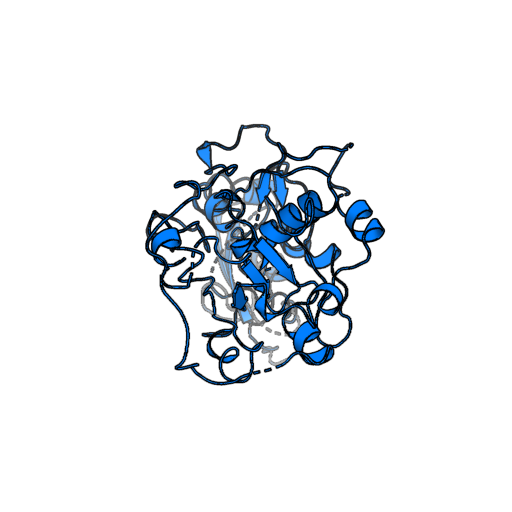8 O O . ASN A 1 370 ? -29.441 -21.513 -18.400 1.00 45.60 370 ASN A O 1
ATOM 2763 N N . LEU A 1 371 ? -27.750 -22.449 -17.251 1.00 49.01 371 LEU A N 1
ATOM 2764 C CA . LEU A 1 371 ? -27.109 -23.020 -18.430 1.00 52.68 371 LEU A CA 1
ATOM 2765 C C . LEU A 1 371 ? -27.868 -24.282 -18.813 1.00 55.15 371 LEU A C 1
ATOM 2766 O O . LEU A 1 371 ? -28.218 -25.076 -17.940 1.00 55.87 371 LEU A O 1
ATOM 2771 N N . GLU A 1 372 ? -28.142 -24.446 -20.107 1.00 58.29 372 GLU A N 1
ATOM 2772 C CA . GLU A 1 372 ? -28.747 -25.678 -20.639 1.00 61.04 372 GLU A CA 1
ATOM 2773 C C . GLU A 1 372 ? -28.018 -26.911 -20.089 1.00 62.00 372 GLU A C 1
ATOM 2774 O O . GLU A 1 372 ? -28.516 -27.576 -19.174 1.00 62.47 372 GLU A O 1
ATOM 2780 N N . ALA A 1 373 ? -26.831 -27.188 -20.637 1.00 63.09 373 ALA A N 1
ATOM 2781 C CA . ALA A 1 373 ? -25.977 -28.278 -20.165 1.00 63.82 373 ALA A CA 1
ATOM 2782 C C . ALA A 1 373 ? -25.481 -28.045 -18.733 1.00 64.30 373 ALA A C 1
ATOM 2783 O O . ALA A 1 373 ? -26.108 -28.490 -17.761 1.00 64.96 373 ALA A O 1
#

Sequence (347 aa):
APKHPGKVFLDPSEVADHLAEYRIVDCRYSLKIKDHGSIQYAKEHVKSAIRADVDTNLSKLVPTSTARHPLPPAEFIDWCANGAGELPVLCYDDECGAGGCRLWWLNSLGADAYVINGGFQACKAAGLEESGEPSSLPRPATHWPFKTAFQHHYLVDEIPPQAIITDARSADRFASTVRPYAADKPGHIEGARNLPYTSHLVTRGDGKVLRSEEEIRHNITVVQADLSSFVFSGSGVTACINIALVHHLGLGHPYLYCGSWSEYSGLFRPPIRSIIDDYGCQQTPSLGDNPKANLDTTLKVDGAPERPDAEVQSAATHLHAGEAATVYFKSGRVVTIEVPVVPNLEA